Protein 6KPL (pdb70)

Secondary structure (DSSP, 8-state):
--S-SS-----SHHHHHHHHHHHSS--EEEEEEEGGGBTTSSSS--B-GGGS-TT-SEEEEE--S---HHHHHHIIIIIHHHHHHTT-EEEEEEEGGGGS-TTS-SSHHHHHHHHHHHHHHHHTTT-SEEEEEE-S---HHHHHHHHHHHHHHTTTSSTTT-SS-EEEEEESS-TT-HHHHHHGGG-SEEEEE-TT--GGGHHHHHHHHGGGS-GGGEEEEEE---TT-----TTPSSGGGSHHHHHHH---TTS---EEEEE-GGGTTPPTT--S------HHHHHHHHHH--

Radius of gyration: 18.44 Å; Cα contacts (8 Å, |Δi|>4): 575; chains: 1; bounding box: 50×46×48 Å

Sequence (294 aa):
SVCPSDNTHATGAALQKILDYKKGDHQIMAGYFRSWRDTASGTGNKVSMLDLPDCLDIAFVFPEGDETASFWTTLKDTYVPALHGRGIKVV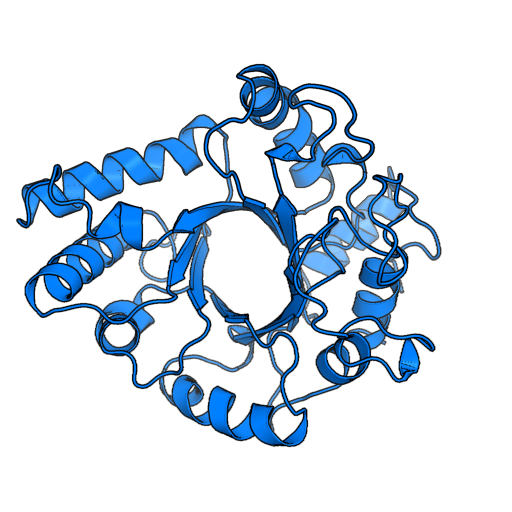RSVGIAQLINTAWDNTPAGWQGLADALMKTVDDYGLDGLDIDVEQSLNANQLKQATGVFNALAKKLGPKSGTGKLLIFDTNMDGTQQPLWRNVYPTISYVLIQSYGRSISGLQTTYNSFKSYISSKQYLIGFSFYEENGTNWGDTTTPMTSSRAWQYAKWQPSGATKGGIFSYAIDRDGVAIGDNTLKTTDFTWTRQLIGAMNP

Nearest PDB structures (foldseek):
  6kpl-assembly1_A  TM=1.003E+00  e=1.068E-64  Cordyceps militaris CM01
  6kpo-assembly1_A  TM=1.002E+00  e=2.381E-61  Cordyceps militaris CM01
  7puk-assembly2_C  TM=9.116E-01  e=2.129E-22  Enterococcus faecalis
  3bzg-assembly1_A  TM=4.950E-01  e=1.368E-02  Thermus thermophilus
  3c0l-assembly1_A  TM=4.230E-01  e=7.162E-03  Thermus thermophilus

InterPro domains:
  IPR001223 Glycoside hydrolase family 18, catalytic domain [PS51910] (48-315)
  IPR001579 Glycosyl hydrolase family 18, active site [PS01095] (148-156)
  IPR017853 Glycoside hydrolase superfamily [SSF51445] (46-290)
  IPR057016 Endo-beta-N-acetylglucosaminidase EndoS/F2-like, TIM-barrel domain [PF23916] (52-283)

Solvent-accessible surface area: 12213 Å² total; per-residue (Å²): 140,56,33,32,117,78,30,70,68,19,124,45,83,59,31,80,122,2,43,72,39,28,156,37,151,38,19,18,1,0,0,4,0,3,0,43,55,0,66,21,5,45,136,57,20,103,6,17,0,66,50,0,0,1,2,0,14,5,1,0,0,39,25,120,64,138,21,58,83,58,0,49,77,33,0,94,94,60,6,8,73,31,0,74,40,26,31,1,82,0,0,38,3,10,31,1,59,93,0,16,57,127,88,86,95,47,57,98,84,8,50,59,23,7,2,77,35,11,18,120,32,0,86,66,43,40,1,27,0,0,0,0,24,1,90,65,86,32,87,85,96,47,36,102,4,0,22,7,0,0,70,10,0,4,130,119,0,6,81,133,24,78,72,64,68,14,0,0,0,3,0,61,69,53,0,84,12,82,5,0,107,68,0,77,62,1,2,20,47,0,1,0,22,1,35,32,79,69,55,108,33,6,51,103,24,14,65,26,0,97,101,59,27,68,19,117,42,1,0,2,0,1,3,5,20,42,19,121,33,79,105,107,23,1,14,61,120,91,35,87,71,0,50,0,40,72,0,1,104,32,64,2,96,93,38,59,0,3,0,0,0,0,32,0,0,4,3,4,49,12,68,65,48,32,73,81,44,103,105,22,80,0,50,21,2,24,85,0,7,38,7,10,33,151

Foldseek 3Di:
DLFDLFQDDDDDVSLVVLLVVLVDDFQAEEEEAELCQAPQWDDQHAEHLLSDGLNHAEYEHHYPPRTDVSSLVCLQPPNCVSNVSSNHFYEYEDELCLQQPVVFDLDLVSLLVSLVVVVCVCVVRVGQYYEYEYEDADDPSSLSRSLSNLVNNLCPEADNPPNNGFYEYEYQDALVRSSNVSRLVSHQAYEHEQQLHDLVCVLVRCVSCPVSDPQLRYAYEYEAAAQVDDPSQQCDPPRCPGVLNSSLVDAHPPHRHNGYYYYNLLRQPPDHPPNRHDGDRSSSSSVSSVSNGD

Organism: Cordyceps militaris (strain CM01) (NCBI:txid983644)

Structure (mmCIF, N/CA/C/O backbone):
data_6KPL
#
_entry.id   6KPL
#
_cell.length_a   105.513
_cell.length_b   105.513
_cell.length_c   63.432
_cell.angle_alpha   90.000
_cell.angle_beta   90.000
_cell.angle_gamma   120.000
#
_symmetry.space_group_name_H-M   'P 65'
#
loop_
_entity.id
_entity.type
_entity.pdbx_description
1 polymer Chitinase
2 non-polymer 'TRIETHYLENE GLYCOL'
3 non-polymer DI(HYDROXYETHYL)ETHER
4 water water
#
loop_
_atom_site.group_PDB
_atom_site.id
_atom_site.type_symbol
_atom_site.label_atom_id
_atom_site.label_alt_id
_atom_site.label_comp_id
_atom_site.label_asym_id
_atom_site.label_entity_id
_atom_site.label_seq_id
_atom_site.pdbx_PDB_ins_code
_atom_site.Cartn_x
_atom_site.Cartn_y
_atom_site.Cartn_z
_atom_site.occupancy
_atom_site.B_iso_or_equiv
_atom_site.auth_seq_id
_atom_site.auth_comp_id
_atom_site.auth_asym_id
_atom_site.auth_atom_id
_atom_site.pdbx_PDB_model_num
ATOM 1 N N . SER A 1 4 ? 35.844 72.697 9.270 1.00 63.76 22 SER A N 1
ATOM 2 C CA . SER A 1 4 ? 37.138 73.516 9.246 1.00 59.66 22 SER A CA 1
ATOM 3 C C . SER A 1 4 ? 37.092 74.677 10.261 1.00 54.39 22 SER A C 1
ATOM 4 O O . SER A 1 4 ? 38.172 75.096 10.673 1.00 54.00 22 SER A O 1
ATOM 7 N N . VAL A 1 5 ? 35.908 75.189 10.650 1.00 46.60 23 VAL A N 1
ATOM 8 C CA . VAL A 1 5 ? 35.715 76.078 11.850 1.00 41.93 23 VAL A CA 1
ATOM 9 C C . VAL A 1 5 ? 35.983 75.305 13.173 1.00 42.89 23 VAL A C 1
ATOM 10 O O . VAL A 1 5 ? 36.042 75.959 14.253 1.00 35.79 23 VAL A O 1
ATOM 14 N N . CYS A 1 6 ? 36.103 73.968 13.126 1.00 40.79 24 CYS A N 1
ATOM 15 C CA . CYS A 1 6 ? 36.349 73.088 14.301 1.00 40.36 24 CYS A CA 1
ATOM 16 C C . CYS A 1 6 ? 37.822 73.133 14.688 1.00 41.85 24 CYS A C 1
ATOM 17 O O . CYS A 1 6 ? 38.689 73.285 13.820 1.00 41.21 24 CYS A O 1
ATOM 20 N N . PRO A 1 7 ? 38.148 73.018 15.998 1.00 43.84 25 PRO A N 1
ATOM 21 C CA . PRO A 1 7 ? 39.544 73.075 16.446 1.00 42.14 25 PRO A CA 1
ATOM 22 C C . PRO A 1 7 ? 40.370 71.848 16.018 1.00 47.29 25 PRO A C 1
ATOM 23 O O . PRO A 1 7 ? 39.818 70.749 15.897 1.00 43.66 25 PRO A O 1
ATOM 27 N N . SER A 1 8 ? 41.685 72.030 15.818 1.00 41.02 26 SER A N 1
ATOM 28 C CA . SER A 1 8 ? 42.652 70.933 15.522 1.00 41.13 26 SER A CA 1
ATOM 29 C C . SER A 1 8 ? 43.045 70.201 16.823 1.00 35.30 26 SER A C 1
ATOM 30 O O . SER A 1 8 ? 43.662 69.121 16.767 1.00 37.94 26 SER A O 1
ATOM 33 N N . ASP A 1 9 ? 42.732 70.796 17.973 1.00 35.38 27 ASP A N 1
ATOM 34 C CA . ASP A 1 9 ? 42.912 70.185 19.318 1.00 38.53 27 ASP A CA 1
ATOM 35 C C . ASP A 1 9 ? 41.542 70.216 20.006 1.00 32.66 27 ASP A C 1
ATOM 36 O O . ASP A 1 9 ? 40.547 70.503 19.303 1.00 37.31 27 ASP A O 1
ATOM 41 N N . ASN A 1 10 ? 41.464 69.947 21.307 1.00 31.96 28 ASN A N 1
ATOM 42 C CA . ASN A 1 10 ? 40.162 69.891 22.033 1.00 31.87 28 ASN A CA 1
ATOM 43 C C . ASN A 1 10 ? 39.850 71.231 22.714 1.00 32.97 28 ASN A C 1
ATOM 44 O O . ASN A 1 10 ? 39.252 71.223 23.824 1.00 33.43 28 ASN A O 1
ATOM 49 N N . THR A 1 11 ? 40.190 72.364 22.081 1.00 35.16 29 THR A N 1
ATOM 50 C CA . THR A 1 11 ? 39.816 73.705 22.613 1.00 35.64 29 THR A CA 1
ATOM 51 C C . THR A 1 11 ? 38.303 73.810 22.743 1.00 36.48 29 THR A C 1
ATOM 52 O O . THR A 1 11 ? 37.612 73.376 21.808 1.00 40.03 29 THR A O 1
ATOM 56 N N . HIS A 1 12 ? 37.832 74.428 23.817 1.00 35.20 30 HIS A N 1
ATOM 57 C CA . HIS A 1 12 ? 36.431 74.876 23.998 1.00 34.85 30 HIS A CA 1
ATOM 58 C C . HIS A 1 12 ? 36.345 76.369 23.673 1.00 37.24 30 HIS A C 1
ATOM 59 O O . HIS A 1 12 ? 36.787 77.198 24.504 1.00 36.58 30 HIS A O 1
ATOM 66 N N . ALA A 1 13 ? 35.822 76.697 22.490 1.00 34.83 31 ALA A N 1
ATOM 67 C CA . ALA A 1 13 ? 35.845 78.065 21.905 1.00 37.45 31 ALA A CA 1
ATOM 68 C C . ALA A 1 13 ? 34.949 78.989 22.741 1.00 41.85 31 ALA A C 1
ATOM 69 O O . ALA A 1 13 ? 34.131 78.440 23.549 1.00 35.49 31 ALA A O 1
ATOM 71 N N . THR A 1 14 ? 35.089 80.319 22.623 1.00 43.72 32 THR A N 1
ATOM 72 C CA . THR A 1 14 ? 34.348 81.245 23.537 1.00 46.01 32 THR A CA 1
ATOM 73 C C . THR A 1 14 ? 33.606 82.391 22.846 1.00 50.02 32 THR A C 1
ATOM 74 O O . THR A 1 14 ? 32.626 82.883 23.459 1.00 60.77 32 THR A O 1
ATOM 78 N N . GLY A 1 15 ? 34.008 82.858 21.678 1.00 47.72 33 GLY A N 1
ATOM 79 C CA . GLY A 1 15 ? 33.433 84.152 21.261 1.00 46.38 33 GLY A CA 1
ATOM 80 C C . GLY A 1 15 ? 32.837 84.063 19.891 1.00 44.58 33 GLY A C 1
ATOM 81 O O . GLY A 1 15 ? 31.891 83.300 19.712 1.00 44.51 33 GLY A O 1
ATOM 82 N N . ALA A 1 16 ? 33.402 84.812 18.952 1.00 41.83 34 ALA A N 1
ATOM 83 C CA . ALA A 1 16 ? 33.152 84.658 17.501 1.00 44.38 34 ALA A CA 1
ATOM 84 C C . ALA A 1 16 ? 33.549 83.241 17.071 1.00 39.61 34 ALA A C 1
ATOM 85 O O . ALA A 1 16 ? 32.960 82.749 16.090 1.00 43.41 34 ALA A O 1
ATOM 87 N N . ALA A 1 17 ? 34.562 82.636 17.704 1.00 37.65 35 ALA A N 1
ATOM 88 C CA . ALA A 1 17 ? 35.058 81.300 17.304 1.00 38.97 35 ALA A CA 1
ATOM 89 C C . ALA A 1 17 ? 33.970 80.284 17.668 1.00 38.23 35 ALA A C 1
ATOM 90 O O . ALA A 1 17 ? 33.744 79.348 16.878 1.00 38.12 35 ALA A O 1
ATOM 92 N N . LEU A 1 18 ? 33.312 80.489 18.806 1.00 39.09 36 LEU A N 1
ATOM 93 C CA . LEU A 1 18 ? 32.196 79.611 19.241 1.00 40.36 36 LEU A CA 1
ATOM 94 C C . LEU A 1 18 ? 31.029 79.813 18.274 1.00 42.47 36 LEU A C 1
ATOM 95 O O . LEU A 1 18 ? 30.452 78.822 17.808 1.00 38.05 36 LEU A O 1
ATOM 100 N N . GLN A 1 19 ? 30.703 81.065 17.946 1.00 42.33 37 GLN A N 1
ATOM 101 C CA . GLN A 1 19 ? 29.572 81.384 17.042 1.00 39.72 37 GLN A CA 1
ATOM 102 C C . GLN A 1 19 ? 29.756 80.658 15.710 1.00 38.61 37 GLN A C 1
ATOM 103 O O . GLN A 1 19 ? 28.745 80.199 15.166 1.00 40.37 37 GLN A O 1
ATOM 109 N N . LYS A 1 20 ? 30.981 80.554 15.189 1.00 35.19 38 LYS A N 1
ATOM 110 C CA . LYS A 1 20 ? 31.220 79.876 13.893 1.00 38.81 38 LYS A CA 1
ATOM 111 C C . LYS A 1 20 ? 30.834 78.398 14.046 1.00 38.13 38 LYS A C 1
ATOM 112 O O . LYS A 1 20 ? 30.329 77.803 13.065 1.00 40.69 38 LYS A O 1
ATOM 118 N N . ILE A 1 21 ? 31.119 77.819 15.209 1.00 38.44 39 ILE A N 1
ATOM 119 C CA . ILE A 1 21 ? 30.813 76.382 15.467 1.00 40.55 39 ILE A CA 1
ATOM 120 C C . ILE A 1 21 ? 29.28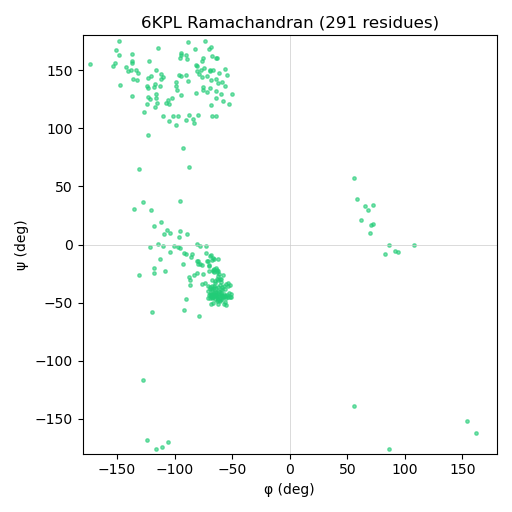7 76.238 15.581 1.00 34.38 39 ILE A C 1
ATOM 121 O O . ILE A 1 21 ? 28.744 75.328 14.913 1.00 37.26 39 ILE A O 1
ATOM 126 N N . LEU A 1 22 ? 28.615 77.118 16.327 1.00 35.24 40 LEU A N 1
ATOM 127 C CA . LEU A 1 22 ? 27.132 77.098 16.480 1.00 40.54 40 LEU A CA 1
ATOM 128 C C . LEU A 1 22 ? 26.478 77.250 15.104 1.00 44.53 40 LEU A C 1
ATOM 129 O O . LEU A 1 22 ? 25.489 76.557 14.858 1.00 39.15 40 LEU A O 1
ATOM 134 N N . ASP A 1 23 ? 27.033 78.096 14.229 1.00 42.76 41 ASP A N 1
ATOM 135 C CA . ASP A 1 23 ? 26.503 78.303 12.857 1.00 46.79 41 ASP A CA 1
ATOM 136 C C . ASP A 1 23 ? 26.735 77.029 12.039 1.00 43.03 41 ASP A C 1
ATOM 137 O O . ASP A 1 23 ? 25.801 76.627 11.319 1.00 37.85 41 ASP A O 1
ATOM 142 N N . TYR A 1 24 ? 27.931 76.431 12.128 1.00 39.69 42 TYR A N 1
ATOM 143 C CA . TYR A 1 24 ? 28.301 75.176 11.419 1.00 39.84 42 TYR A CA 1
ATOM 144 C C . TYR A 1 24 ? 27.215 74.135 11.712 1.00 39.75 42 TYR A C 1
ATOM 145 O O . TYR A 1 24 ? 26.778 73.418 10.795 1.00 41.32 42 TYR A O 1
ATOM 154 N N . LYS A 1 25 ? 26.781 74.070 12.967 1.00 36.27 43 LYS A N 1
ATOM 155 C CA . LYS A 1 25 ? 25.890 72.986 13.415 1.00 37.69 43 LYS A CA 1
ATOM 156 C C . LYS A 1 25 ? 24.478 73.213 12.920 1.00 41.22 43 LYS A C 1
ATOM 157 O O . LYS A 1 25 ? 23.766 72.225 12.843 1.00 38.07 43 LYS A O 1
ATOM 163 N N . LYS A 1 26 ? 24.103 74.460 12.661 1.00 38.40 44 LYS A N 1
ATOM 164 C CA . LYS A 1 26 ? 22.745 74.763 12.144 1.00 43.50 44 LYS A CA 1
ATOM 165 C C . LYS A 1 26 ? 22.735 74.467 10.642 1.00 38.32 44 LYS A C 1
ATOM 166 O O . LYS A 1 26 ? 21.642 74.297 10.093 1.00 39.78 44 LYS A O 1
ATOM 172 N N . GLY A 1 27 ? 23.900 74.357 10.002 1.00 35.96 45 GLY A N 1
ATOM 173 C CA . GLY A 1 27 ? 23.982 74.120 8.548 1.00 37.70 45 GLY A CA 1
ATOM 174 C C . GLY A 1 27 ? 23.976 72.647 8.199 1.00 38.53 45 GLY A C 1
ATOM 175 O O . GLY A 1 27 ? 24.039 71.811 9.133 1.00 38.55 45 GLY A O 1
ATOM 176 N N . ASP A 1 28 ? 23.934 72.329 6.899 1.00 35.33 46 ASP A N 1
ATOM 177 C CA . ASP A 1 28 ? 24.013 70.944 6.382 1.00 34.28 46 ASP A CA 1
ATOM 178 C C . ASP A 1 28 ? 25.393 70.419 6.757 1.00 38.16 46 ASP A C 1
ATOM 179 O O . ASP A 1 28 ? 26.385 71.176 6.608 1.00 34.62 46 ASP A O 1
ATOM 184 N N . HIS A 1 29 ? 25.435 69.220 7.308 1.00 28.89 47 HIS A N 1
ATOM 185 C CA . HIS A 1 29 ? 26.693 68.489 7.602 1.00 25.71 47 HIS A CA 1
ATOM 186 C C . HIS A 1 29 ? 26.300 67.092 8.067 1.00 24.68 47 HIS A C 1
ATOM 187 O O . HIS A 1 29 ? 25.175 66.940 8.527 1.00 23.99 47 HIS A O 1
ATOM 194 N N . GLN A 1 30 ? 27.199 66.139 7.913 1.00 24.75 48 GLN A N 1
ATOM 195 C CA . GLN A 1 30 ? 27.018 64.775 8.471 1.00 24.53 48 GLN A CA 1
ATOM 196 C C . GLN A 1 30 ? 27.277 64.888 9.969 1.00 23.67 48 GLN A C 1
ATOM 197 O O . GLN A 1 30 ? 28.251 65.528 10.379 1.00 24.57 48 GLN A O 1
ATOM 203 N N . ILE A 1 31 ? 26.424 64.315 10.799 1.00 20.63 49 ILE A N 1
ATOM 204 C CA . ILE A 1 31 ? 26.540 64.521 12.251 1.00 21.46 49 ILE A CA 1
ATOM 205 C C . ILE A 1 31 ? 27.334 63.405 12.939 1.00 18.51 49 ILE A C 1
ATOM 206 O O . ILE A 1 31 ? 27.506 62.317 12.396 1.00 16.90 49 ILE A O 1
ATOM 211 N N . MET A 1 32 ? 27.802 63.739 14.113 1.00 18.61 50 MET A N 1
ATOM 212 C CA . MET A 1 32 ? 28.579 62.810 14.989 1.00 20.25 50 MET A CA 1
ATOM 213 C C . MET A 1 32 ? 27.841 62.745 16.311 1.00 16.86 50 MET A C 1
ATOM 214 O O . MET A 1 32 ? 27.504 63.796 16.937 1.00 18.19 50 MET A O 1
ATOM 219 N N . ALA A 1 33 ? 27.546 61.532 16.741 1.00 19.18 51 ALA A N 1
ATOM 220 C CA . ALA A 1 33 ? 26.918 61.308 18.048 1.00 17.12 51 ALA A CA 1
ATOM 221 C C . ALA A 1 33 ? 27.825 60.383 18.863 1.00 16.42 51 ALA A C 1
ATOM 222 O O . ALA A 1 33 ? 28.652 59.669 18.246 1.00 16.22 51 ALA A O 1
ATOM 224 N N . GLY A 1 34 ? 27.679 60.423 20.188 1.00 18.18 52 GLY A N 1
ATOM 225 C CA . GLY A 1 34 ? 28.477 59.544 21.064 1.00 17.38 52 GLY A CA 1
ATOM 226 C C . GLY A 1 34 ? 27.737 59.143 22.305 1.00 17.50 52 GLY A C 1
ATOM 227 O O . GLY A 1 34 ? 27.133 59.990 22.919 1.00 17.24 52 GLY A O 1
ATOM 228 N N . TYR A 1 35 ? 27.837 57.866 22.675 1.00 16.21 53 TYR A N 1
ATOM 229 C CA . TYR A 1 35 ? 27.317 57.302 23.922 1.00 16.00 53 TYR A CA 1
ATOM 230 C C . TYR A 1 35 ? 28.377 57.464 25.016 1.00 17.01 53 TYR A C 1
ATOM 231 O O . TYR A 1 35 ? 29.434 56.795 24.940 1.00 18.41 53 TYR A O 1
ATOM 240 N N . PHE A 1 36 ? 28.077 58.306 25.973 1.00 16.38 54 PHE A N 1
ATOM 241 C CA . PHE A 1 36 ? 28.923 58.589 27.148 1.00 18.16 54 PHE A CA 1
ATOM 242 C C . PHE A 1 36 ? 28.378 57.710 28.276 1.00 18.68 54 PHE A C 1
ATOM 243 O O . PHE A 1 36 ? 27.208 57.929 28.783 1.00 18.60 54 PHE A O 1
ATOM 251 N N . ARG A 1 37 ? 29.164 56.715 28.652 1.00 19.15 55 ARG A N 1
ATOM 252 C CA . ARG A 1 37 ? 28.781 55.769 29.714 1.00 18.02 55 ARG A CA 1
ATOM 253 C C . ARG A 1 37 ? 28.744 56.497 31.064 1.00 16.33 55 ARG A C 1
ATOM 254 O O . ARG A 1 37 ? 29.793 56.976 31.500 1.00 17.85 55 ARG A O 1
ATOM 262 N N . SER A 1 38 ? 27.579 56.701 31.659 1.00 17.49 56 SER A N 1
ATOM 263 C CA . SER A 1 38 ? 27.391 57.620 32.811 1.00 18.61 56 SER A CA 1
ATOM 264 C C . SER A 1 38 ? 28.272 57.180 34.006 1.00 19.19 56 SER A C 1
ATOM 265 O O . SER A 1 38 ? 28.763 58.048 34.736 1.00 18.09 56 SER A O 1
ATOM 268 N N . TRP A 1 39 ? 28.387 55.885 34.200 1.00 17.75 57 TRP A N 1
ATOM 269 C CA . TRP A 1 39 ? 29.169 55.267 35.329 1.00 18.86 57 TRP A CA 1
ATOM 270 C C . TRP A 1 39 ? 30.658 55.506 35.150 1.00 21.19 57 TRP A C 1
ATOM 271 O O . TRP A 1 39 ? 31.389 55.277 36.137 1.00 20.12 57 TRP A O 1
ATOM 282 N N . ARG A 1 40 ? 31.077 56.028 33.995 1.00 20.18 58 ARG A N 1
ATOM 283 C CA . ARG A 1 40 ? 32.481 56.426 33.728 1.00 21.66 58 ARG A CA 1
ATOM 284 C C . ARG A 1 40 ? 32.726 57.910 33.860 1.00 21.17 58 ARG A C 1
ATOM 285 O O . ARG A 1 40 ? 33.868 58.330 33.661 1.00 20.21 58 ARG A O 1
ATOM 293 N N . ASP A 1 41 ? 31.716 58.700 34.167 1.00 20.60 59 ASP A N 1
ATOM 294 C CA . ASP A 1 41 ? 31.861 60.156 34.322 1.00 20.52 59 ASP A CA 1
ATOM 295 C C . ASP A 1 41 ? 32.518 60.445 35.678 1.00 20.29 59 ASP A C 1
ATOM 296 O O . ASP A 1 41 ? 32.217 59.738 36.647 1.00 20.79 59 ASP A O 1
ATOM 301 N N . THR A 1 42 ? 33.359 61.458 35.725 1.00 22.49 60 THR A N 1
ATOM 302 C CA . THR A 1 42 ? 34.081 61.807 36.985 1.00 26.79 60 THR A CA 1
ATOM 303 C C . THR A 1 42 ? 33.112 62.246 38.063 1.00 28.60 60 THR A C 1
ATOM 304 O O . THR A 1 42 ? 33.490 62.194 39.272 1.00 27.53 60 THR A O 1
ATOM 308 N N . ALA A 1 43 ? 31.900 62.655 37.705 1.00 25.44 61 ALA A N 1
ATOM 309 C CA . ALA A 1 43 ? 30.868 62.995 38.691 1.00 23.94 61 ALA A CA 1
ATOM 310 C C . ALA A 1 43 ? 30.174 61.747 39.232 1.00 26.46 61 ALA A C 1
ATOM 311 O O . ALA A 1 43 ? 29.293 61.908 40.099 1.00 28.96 61 ALA A O 1
ATOM 313 N N . SER A 1 44 ? 30.533 60.543 38.808 1.00 24.70 62 SER A N 1
ATOM 314 C CA . SER A 1 44 ? 29.921 59.296 39.319 1.00 25.45 62 SER A CA 1
ATOM 315 C C . SER A 1 44 ? 31.002 58.480 40.038 1.00 25.75 62 SER A C 1
ATOM 316 O O . SER A 1 44 ? 32.115 58.299 39.483 1.00 24.96 62 SER A O 1
ATOM 319 N N . GLY A 1 45 ? 30.702 58.061 41.262 1.00 26.34 63 GLY A N 1
ATOM 320 C CA . GLY A 1 45 ? 31.563 57.132 42.021 1.00 30.17 63 GLY A CA 1
ATOM 321 C C . GLY A 1 45 ? 32.987 57.643 42.177 1.00 29.49 63 GLY A C 1
ATOM 322 O O . GLY A 1 45 ? 33.168 58.839 42.351 1.00 32.85 63 GLY A O 1
ATOM 323 N N . THR A 1 46 ? 33.982 56.762 42.040 1.00 30.70 64 THR A N 1
ATOM 324 C CA . THR A 1 46 ? 35.415 57.107 42.167 1.00 31.78 64 THR A CA 1
ATOM 325 C C . THR A 1 46 ? 36.221 56.416 41.071 1.00 28.05 64 THR A C 1
ATOM 326 O O . THR A 1 46 ? 35.771 55.362 40.607 1.00 31.17 64 THR A O 1
ATOM 330 N N . GLY A 1 47 ? 37.393 56.981 40.748 1.00 26.63 65 GLY A N 1
ATOM 331 C CA . GLY A 1 47 ? 38.398 56.366 39.866 1.00 29.69 65 GLY A CA 1
ATOM 332 C C . GLY A 1 47 ? 38.232 56.750 38.399 1.00 27.44 65 GLY A C 1
ATOM 333 O O . GLY A 1 47 ? 39.064 56.349 37.580 1.00 26.00 65 GLY A O 1
ATOM 334 N N . ASN A 1 48 ? 37.168 57.471 38.052 1.00 27.22 66 ASN A N 1
ATOM 335 C CA . ASN A 1 48 ? 36.918 57.858 36.628 1.00 25.44 66 ASN A CA 1
ATOM 336 C C . ASN A 1 48 ? 37.829 59.006 36.194 1.00 24.93 66 ASN A C 1
ATOM 337 O O . ASN A 1 48 ? 38.332 59.793 37.065 1.00 27.04 66 ASN A O 1
ATOM 342 N N . LYS A 1 49 ? 38.068 59.171 34.892 1.00 22.24 67 LYS A N 1
ATOM 343 C CA . LYS A 1 49 ? 39.037 60.165 34.378 1.00 25.95 67 LYS A CA 1
ATOM 344 C C . LYS A 1 49 ? 38.362 61.223 33.495 1.00 26.31 67 LYS A C 1
ATOM 345 O O . LYS A 1 49 ? 38.968 62.302 33.327 1.00 28.32 67 LYS A O 1
ATOM 351 N N . VAL A 1 50 ? 37.207 60.912 32.874 1.00 23.43 68 VAL A N 1
ATOM 352 C CA . VAL A 1 50 ? 36.591 61.761 31.805 1.00 22.44 68 VAL A CA 1
ATOM 353 C C . VAL A 1 50 ? 35.302 62.369 32.335 1.00 20.73 68 VAL A C 1
ATOM 354 O O . VAL A 1 50 ? 34.526 61.696 32.977 1.00 19.64 68 VAL A O 1
ATOM 358 N N . SER A 1 51 ? 35.050 63.611 31.958 1.00 22.67 69 SER A N 1
ATOM 359 C CA . SER A 1 51 ? 33.811 64.313 32.331 1.00 24.56 69 SER A CA 1
ATOM 360 C C . SER A 1 51 ? 33.054 64.612 31.047 1.00 21.15 69 SER A C 1
ATOM 361 O O . SER A 1 51 ? 33.697 64.822 30.003 1.00 21.06 69 SER A O 1
ATOM 364 N N . MET A 1 52 ? 31.733 64.657 31.118 1.00 22.74 70 MET A N 1
ATOM 365 C CA . MET A 1 52 ? 30.982 65.058 29.914 1.00 21.92 70 MET A CA 1
ATOM 366 C C . MET A 1 52 ? 31.379 66.499 29.570 1.00 23.42 70 MET A C 1
ATOM 367 O O . MET A 1 52 ? 31.207 66.881 28.445 1.00 23.64 70 MET A O 1
ATOM 372 N N . LEU A 1 53 ? 31.883 67.274 30.531 1.00 25.22 71 LEU A N 1
ATOM 373 C CA . LEU A 1 53 ? 32.326 68.670 30.257 1.00 28.39 71 LEU A CA 1
ATOM 374 C C . LEU A 1 53 ? 33.492 68.693 29.270 1.00 25.85 71 LEU A C 1
ATOM 375 O O . LEU A 1 53 ? 33.699 69.744 28.654 1.00 30.59 71 LEU A O 1
ATOM 380 N N . ASP A 1 54 ? 34.247 67.598 29.123 1.00 24.72 72 ASP A N 1
ATOM 381 C CA . ASP A 1 54 ? 35.425 67.487 28.225 1.00 26.80 72 ASP A CA 1
ATOM 382 C C . ASP A 1 54 ? 34.957 67.332 26.775 1.00 24.09 72 ASP A C 1
ATOM 383 O O . ASP A 1 54 ? 35.785 67.477 25.895 1.00 25.08 72 ASP A O 1
ATOM 388 N N . LEU A 1 55 ? 33.681 66.950 26.509 1.00 23.40 73 LEU A N 1
ATOM 389 C CA . LEU A 1 55 ? 33.258 66.558 25.141 1.00 22.72 73 LEU A CA 1
ATOM 390 C C . LEU A 1 55 ? 33.588 67.666 24.147 1.00 24.16 73 LEU A C 1
ATOM 391 O O . LEU A 1 55 ? 33.503 68.871 24.464 1.00 24.48 73 LEU A O 1
ATOM 396 N N . PRO A 1 56 ? 33.946 67.293 22.911 1.00 23.27 74 PRO A N 1
ATOM 397 C CA . PRO A 1 56 ? 34.390 68.278 21.931 1.00 24.99 74 PRO A CA 1
ATOM 398 C C . PRO A 1 56 ? 33.299 69.194 21.375 1.00 29.99 74 PRO A C 1
ATOM 399 O O . PRO A 1 56 ? 32.154 68.772 21.181 1.00 25.60 74 PRO A O 1
ATOM 403 N N . ASP A 1 57 ? 33.690 70.451 21.115 1.00 27.50 75 ASP A N 1
ATOM 404 C CA . ASP A 1 57 ? 32.722 71.489 20.699 1.00 30.29 75 ASP A CA 1
ATOM 405 C C . ASP A 1 57 ? 31.960 70.992 19.465 1.00 23.66 75 ASP A C 1
ATOM 406 O O . ASP A 1 57 ? 30.789 71.361 19.338 1.00 29.00 75 ASP A O 1
ATOM 411 N N . CYS A 1 58 ? 32.588 70.226 18.567 1.00 23.90 76 CYS A N 1
ATOM 412 C CA . CYS A 1 58 ? 31.966 69.931 17.266 1.00 26.36 76 CYS A CA 1
ATOM 413 C C . CYS A 1 58 ? 31.102 68.662 17.341 1.00 25.87 76 CYS A C 1
ATOM 414 O O . CYS A 1 58 ? 30.568 68.257 16.266 1.00 26.14 76 CYS A O 1
ATOM 417 N N . LEU A 1 59 ? 30.882 68.124 18.553 1.00 24.38 77 LEU A N 1
ATOM 418 C CA . LEU A 1 59 ? 29.940 66.967 18.704 1.00 24.69 77 LEU A CA 1
ATOM 419 C C . LEU A 1 59 ? 28.507 67.470 18.419 1.00 22.12 77 LEU A C 1
ATOM 420 O O . LEU A 1 59 ? 28.200 68.579 18.821 1.00 23.71 77 LEU A O 1
ATOM 425 N N . ASP A 1 60 ? 27.662 66.690 17.756 1.00 20.85 78 ASP A N 1
ATOM 426 C CA . ASP A 1 60 ? 26.220 67.057 17.553 1.00 19.49 78 ASP A CA 1
ATOM 427 C C . ASP A 1 60 ? 25.330 66.531 18.679 1.00 20.08 78 ASP A C 1
ATOM 428 O O . ASP A 1 60 ? 24.456 67.284 19.169 1.00 19.66 78 ASP A O 1
ATOM 433 N N . ILE A 1 61 ? 25.485 65.262 19.073 1.00 17.80 79 ILE A N 1
ATOM 434 C CA . ILE A 1 61 ? 24.594 64.637 20.094 1.00 18.99 79 ILE A CA 1
ATOM 435 C C . ILE A 1 61 ? 25.442 63.815 21.077 1.00 19.11 79 ILE A C 1
ATOM 436 O O . ILE A 1 61 ? 26.243 62.978 20.619 1.00 18.36 79 ILE A O 1
ATOM 441 N N . ALA A 1 62 ? 25.257 64.074 22.333 1.00 16.72 80 ALA A N 1
ATOM 442 C CA . ALA A 1 62 ? 25.801 63.266 23.446 1.00 18.08 80 ALA A CA 1
ATOM 443 C C . ALA A 1 62 ? 24.661 62.450 24.059 1.00 17.29 80 ALA A C 1
ATOM 444 O O . ALA A 1 62 ? 23.642 63.009 24.432 1.00 16.77 80 ALA A O 1
ATOM 446 N N . PHE A 1 63 ? 24.799 61.147 24.123 1.00 15.42 81 PHE A N 1
ATOM 447 C CA . PHE A 1 63 ? 23.827 60.257 24.788 1.00 16.04 81 PHE A CA 1
ATOM 448 C C . PHE A 1 63 ? 24.305 60.010 26.213 1.00 18.17 81 PHE A C 1
ATOM 449 O O . PHE A 1 63 ? 25.497 59.625 26.420 1.00 17.73 81 PHE A O 1
ATOM 457 N N . VAL A 1 64 ? 23.397 60.232 27.128 1.00 17.58 82 VAL A N 1
ATOM 458 C CA . VAL A 1 64 ? 23.505 59.848 28.563 1.00 17.52 82 VAL A CA 1
ATOM 459 C C . VAL A 1 64 ? 23.062 58.400 28.656 1.00 18.21 82 VAL A C 1
ATOM 460 O O . VAL A 1 64 ? 21.873 58.078 28.476 1.00 16.98 82 VAL A O 1
ATOM 464 N N . PHE A 1 65 ? 24.017 57.515 28.880 1.00 18.01 83 PHE A N 1
ATOM 465 C CA . PHE A 1 65 ? 23.780 56.068 28.856 1.00 19.28 83 PHE A CA 1
ATOM 466 C C . PHE A 1 65 ? 24.200 55.486 30.201 1.00 18.63 83 PHE A C 1
ATOM 467 O O . PHE A 1 65 ? 25.391 55.224 30.426 1.00 19.06 83 PHE A O 1
ATOM 475 N N . PRO A 1 66 ? 23.238 55.351 31.129 1.00 18.46 84 PRO A N 1
ATOM 476 C CA . PRO A 1 66 ? 23.493 54.786 32.440 1.00 19.37 84 PRO A CA 1
ATOM 477 C C . PRO A 1 66 ? 23.201 53.281 32.525 1.00 21.12 84 PRO A C 1
ATOM 478 O O . PRO A 1 66 ? 22.497 52.697 31.701 1.00 21.93 84 PRO A O 1
ATOM 482 N N . GLU A 1 67 ? 23.745 52.667 33.563 1.00 18.33 85 GLU A N 1
ATOM 483 C CA . GLU A 1 67 ? 23.524 51.237 33.852 1.00 21.25 85 GLU A CA 1
ATOM 484 C C . GLU A 1 67 ? 22.718 51.062 35.140 1.00 20.30 85 GLU A C 1
ATOM 485 O O . GLU A 1 67 ? 22.265 49.937 35.367 1.00 21.91 85 GLU A O 1
ATOM 491 N N . GLY A 1 68 ? 22.555 52.113 35.932 1.00 20.00 86 GLY A N 1
ATOM 492 C CA . GLY A 1 68 ? 21.605 52.124 37.065 1.00 22.16 86 GLY A CA 1
ATOM 493 C C . GLY A 1 68 ? 22.269 52.079 38.432 1.00 24.02 86 GLY A C 1
ATOM 494 O O . GLY A 1 68 ? 21.532 52.259 39.418 1.00 23.25 86 GLY A O 1
ATOM 495 N N . ASP A 1 69 ? 23.604 52.032 38.495 1.00 22.47 87 ASP A N 1
ATOM 496 C CA . ASP A 1 69 ? 24.391 52.083 39.772 1.00 24.47 87 ASP A CA 1
ATOM 497 C C . ASP A 1 69 ? 25.178 53.400 39.839 1.00 27.95 87 ASP A C 1
ATOM 498 O O . ASP A 1 69 ? 26.056 53.515 40.700 1.00 28.26 87 ASP A O 1
ATOM 503 N N . GLU A 1 70 ? 24.813 54.433 39.074 1.00 22.85 88 GLU A N 1
ATOM 504 C CA . GLU A 1 70 ? 25.509 55.741 39.140 1.00 21.43 88 GLU A CA 1
ATOM 505 C C . GLU A 1 70 ? 25.179 56.383 40.487 1.00 24.10 88 GLU A C 1
ATOM 506 O O . GLU A 1 70 ? 24.078 56.141 40.998 1.00 23.56 88 GLU A O 1
ATOM 512 N N . THR A 1 71 ? 26.099 57.171 41.030 1.00 27.86 89 THR A N 1
ATOM 513 C CA . THR A 1 71 ? 25.835 57.912 42.297 1.00 28.25 89 THR A CA 1
ATOM 514 C C . THR A 1 71 ? 24.903 59.079 41.979 1.00 29.57 89 THR A C 1
ATOM 515 O O . THR A 1 71 ? 24.905 59.568 40.822 1.00 27.68 89 THR A O 1
ATOM 519 N N . ALA A 1 72 ? 24.105 59.495 42.949 1.00 27.59 90 ALA A N 1
ATOM 520 C CA . ALA A 1 72 ? 23.177 60.636 42.816 1.00 29.68 90 ALA A CA 1
ATOM 521 C C . ALA A 1 72 ? 23.919 61.878 42.339 1.00 28.06 90 ALA A C 1
ATOM 522 O O . ALA A 1 72 ? 23.288 62.682 41.640 1.00 25.76 90 ALA A O 1
ATOM 524 N N . SER A 1 73 ? 25.187 62.063 42.719 1.00 28.77 91 SER A N 1
ATOM 525 C CA . SER A 1 73 ? 26.050 63.200 42.311 1.00 28.18 91 SER A CA 1
ATOM 526 C C . SER A 1 73 ? 26.092 63.348 40.775 1.00 25.80 91 SER A C 1
ATOM 527 O O . SER A 1 73 ? 26.120 64.475 40.270 1.00 25.33 91 SER A O 1
ATOM 530 N N . PHE A 1 74 ? 26.061 62.252 40.036 1.00 22.30 92 PHE A N 1
ATOM 531 C CA . PHE A 1 74 ? 26.111 62.332 38.556 1.00 22.95 92 PHE A CA 1
ATOM 532 C C . PHE A 1 74 ? 24.867 63.084 38.054 1.00 20.53 92 PHE A C 1
ATOM 533 O O . PHE A 1 74 ? 25.010 63.907 37.199 1.00 22.70 92 PHE A O 1
ATOM 541 N N . TRP A 1 75 ? 23.704 62.709 38.538 1.00 21.10 93 TRP A N 1
ATOM 542 C CA . TRP A 1 75 ? 22.407 63.242 38.051 1.00 21.82 93 TRP A CA 1
ATOM 543 C C . TRP A 1 75 ? 22.276 64.724 38.425 1.00 24.26 93 TRP A C 1
ATOM 544 O O . TRP A 1 75 ? 21.839 65.564 37.569 1.00 20.97 93 TRP A O 1
ATOM 555 N N . THR A 1 76 ? 22.744 65.095 39.625 1.00 24.24 94 THR A N 1
ATOM 556 C CA . THR A 1 76 ? 22.792 66.531 40.032 1.00 25.82 94 THR A CA 1
ATOM 557 C C . THR A 1 76 ? 23.677 67.302 39.068 1.00 23.63 94 THR A C 1
ATOM 558 O O . THR A 1 76 ? 23.332 68.406 38.591 1.00 25.50 94 THR A O 1
ATOM 562 N N . THR A 1 77 ? 24.860 66.773 38.815 1.00 22.09 95 THR A N 1
ATOM 563 C CA . THR A 1 77 ? 25.837 67.428 37.945 1.00 22.73 95 THR A CA 1
ATOM 564 C C . THR A 1 77 ? 25.288 67.523 36.526 1.00 21.79 95 THR A C 1
ATOM 565 O O . THR A 1 77 ? 25.491 68.557 35.874 1.00 22.02 95 THR A O 1
ATOM 569 N N . LEU A 1 78 ? 24.677 66.454 36.034 1.00 21.78 96 LEU A N 1
ATOM 570 C CA . LEU A 1 78 ? 24.119 66.490 34.664 1.00 20.25 96 LEU A CA 1
ATOM 571 C C . LEU A 1 78 ? 23.124 67.655 34.565 1.00 21.08 96 LEU A C 1
ATOM 572 O O . LEU A 1 78 ? 23.221 68.465 33.626 1.00 20.56 96 LEU A O 1
ATOM 577 N N . LYS A 1 79 ? 22.188 67.724 35.480 1.00 22.26 97 LYS A N 1
ATOM 578 C CA . LYS A 1 79 ? 21.105 68.743 35.442 1.00 27.54 97 LYS A CA 1
ATOM 579 C C . LYS A 1 79 ? 21.681 70.152 35.617 1.00 28.07 97 LYS A C 1
ATOM 580 O O . LYS A 1 79 ? 21.301 71.085 34.837 1.00 23.73 97 LYS A O 1
ATOM 586 N N . ASP A 1 80 ? 22.561 70.350 36.598 1.00 28.83 98 ASP A N 1
ATOM 587 C CA . ASP A 1 80 ? 22.970 71.733 37.007 1.00 28.84 98 ASP A CA 1
ATOM 588 C C . ASP A 1 80 ? 24.131 72.267 36.183 1.00 28.52 98 ASP A C 1
ATOM 589 O O . ASP A 1 80 ? 24.225 73.499 36.058 1.00 31.22 98 ASP A O 1
ATOM 594 N N . THR A 1 81 ? 25.031 71.404 35.701 1.00 25.45 99 THR A N 1
ATOM 595 C CA . THR A 1 81 ? 26.314 71.804 35.100 1.00 25.66 99 THR A CA 1
ATOM 596 C C . THR A 1 81 ? 26.424 71.332 33.643 1.00 25.46 99 THR A C 1
ATOM 597 O O . THR A 1 81 ? 26.684 72.171 32.742 1.00 23.79 99 THR A O 1
ATOM 601 N N . TYR A 1 82 ? 26.320 70.016 33.402 1.00 22.48 100 TYR A N 1
ATOM 602 C CA . TYR A 1 82 ? 26.646 69.469 32.079 1.00 21.75 100 TYR A CA 1
ATOM 603 C C . TYR A 1 82 ? 25.665 69.950 31.017 1.00 21.01 100 TYR A C 1
ATOM 604 O O . TYR A 1 82 ? 26.091 70.308 29.942 1.00 22.12 100 TYR A O 1
ATOM 613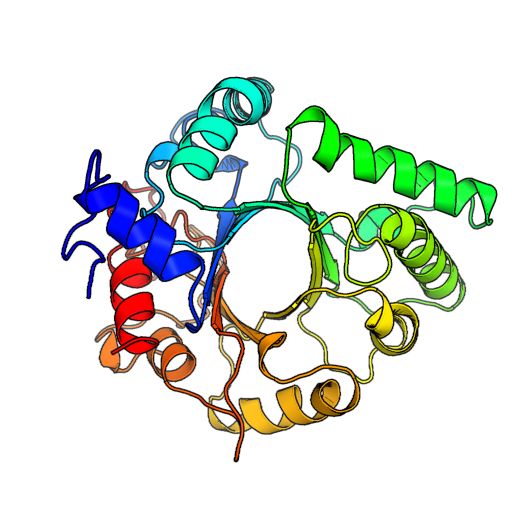 N N . VAL A 1 83 ? 24.364 69.827 31.264 1.00 20.50 101 VAL A N 1
ATOM 614 C CA . VAL A 1 83 ? 23.405 70.122 30.174 1.00 21.03 101 VAL A CA 1
ATOM 615 C C . VAL A 1 83 ? 23.561 71.600 29.766 1.00 21.22 101 VAL A C 1
ATOM 616 O O . VAL A 1 83 ? 23.738 71.876 28.584 1.00 21.71 101 VAL A O 1
ATOM 620 N N . PRO A 1 84 ? 23.602 72.577 30.702 1.00 23.43 102 PRO A N 1
ATOM 621 C CA . PRO A 1 84 ? 23.783 73.978 30.287 1.00 24.62 102 PRO A CA 1
ATOM 622 C C . PRO A 1 84 ? 25.075 74.172 29.474 1.00 24.71 102 PRO A C 1
ATOM 623 O O . PRO A 1 84 ? 25.074 74.894 28.482 1.00 24.64 102 PRO A O 1
ATOM 627 N N . ALA A 1 85 ? 26.174 73.551 29.908 1.00 23.66 103 ALA A N 1
ATOM 628 C CA . ALA A 1 85 ? 27.505 73.724 29.289 1.00 23.13 103 ALA A CA 1
ATOM 629 C C . ALA A 1 85 ? 27.476 73.125 27.892 1.00 23.64 103 ALA A C 1
ATOM 630 O O . ALA A 1 85 ? 27.915 73.768 26.932 1.00 23.20 103 ALA A O 1
ATOM 632 N N . LEU A 1 86 ? 26.899 71.921 27.740 1.00 22.39 104 LEU A N 1
ATOM 633 C CA . LEU A 1 86 ? 26.811 71.276 26.413 1.00 20.04 104 LEU A CA 1
ATOM 634 C C . LEU A 1 86 ? 25.877 72.074 25.492 1.00 18.84 104 LEU A C 1
ATOM 635 O O . LEU A 1 86 ? 26.223 72.228 24.327 1.00 20.14 104 LEU A O 1
ATOM 640 N N . HIS A 1 87 ? 24.734 72.526 25.997 1.00 20.90 105 HIS A N 1
ATOM 641 C CA . HIS A 1 87 ? 23.798 73.385 25.245 1.00 22.24 105 HIS A CA 1
ATOM 642 C C . HIS A 1 87 ? 24.520 74.663 24.770 1.00 23.57 105 HIS A C 1
ATOM 643 O O . HIS A 1 87 ? 24.313 75.033 23.601 1.00 23.30 105 HIS A O 1
ATOM 650 N N . GLY A 1 88 ? 25.439 75.209 25.563 1.00 27.93 106 GLY A N 1
ATOM 651 C CA . GLY A 1 88 ? 26.221 76.414 25.163 1.00 27.77 106 GLY A CA 1
ATOM 652 C C . GLY A 1 88 ? 27.151 76.148 24.002 1.00 29.19 106 GLY A C 1
ATOM 653 O O . GLY A 1 88 ? 27.532 77.086 23.298 1.00 31.07 106 GLY A O 1
ATOM 654 N N . ARG A 1 89 ? 27.518 74.891 23.776 1.00 26.50 107 ARG A N 1
ATOM 655 C CA . ARG A 1 89 ? 28.301 74.440 22.619 1.00 27.68 107 ARG A CA 1
ATOM 656 C C . ARG A 1 89 ? 27.421 73.909 21.494 1.00 24.52 107 ARG A C 1
ATOM 657 O O . ARG A 1 89 ? 27.980 73.476 20.481 1.00 23.63 107 ARG A O 1
ATOM 665 N N . GLY A 1 90 ? 26.097 74.029 21.603 1.00 25.82 108 GLY A N 1
ATOM 666 C CA . GLY A 1 90 ? 25.206 73.517 20.547 1.00 26.33 108 GLY A CA 1
ATOM 667 C C . GLY A 1 90 ? 25.282 72.006 20.448 1.00 24.22 108 GLY A C 1
ATOM 668 O O . GLY A 1 90 ? 25.151 71.448 19.352 1.00 23.40 108 GLY A O 1
ATOM 669 N N . ILE A 1 91 ? 25.495 71.359 21.578 1.00 22.44 109 ILE A N 1
ATOM 670 C CA . ILE A 1 91 ? 25.510 69.865 21.619 1.00 21.60 109 ILE A CA 1
ATOM 671 C C . ILE A 1 91 ? 24.155 69.468 22.212 1.00 21.51 109 ILE A C 1
ATOM 672 O O . ILE A 1 91 ? 23.824 69.947 23.307 1.00 27.64 109 ILE A O 1
ATOM 677 N N . LYS A 1 92 ? 23.402 68.619 21.528 1.00 20.55 110 LYS A N 1
ATOM 678 C CA . LYS A 1 92 ? 22.154 68.088 22.112 1.00 20.00 110 LYS A CA 1
ATOM 679 C C . LYS A 1 92 ? 22.486 66.950 23.057 1.00 20.18 110 LYS A C 1
ATOM 680 O O . LYS A 1 92 ? 23.435 66.217 22.775 1.00 22.59 110 LYS A O 1
ATOM 686 N N . VAL A 1 93 ? 21.665 66.792 24.087 1.00 18.31 111 VAL A N 1
ATOM 687 C CA . VAL A 1 93 ? 21.866 65.764 25.121 1.00 17.72 111 VAL A CA 1
ATOM 688 C C . VAL A 1 93 ? 20.595 64.936 25.164 1.00 16.22 111 VAL A C 1
ATOM 689 O O . VAL A 1 93 ? 19.566 65.505 25.484 1.00 18.50 111 VAL A O 1
ATOM 693 N N . VAL A 1 94 ? 20.759 63.627 24.924 1.00 16.79 112 VAL A N 1
ATOM 694 C CA . VAL A 1 94 ? 19.629 62.687 24.797 1.00 16.63 112 VAL A CA 1
ATOM 695 C C . VAL A 1 94 ? 19.797 61.562 25.832 1.00 17.47 112 VAL A C 1
ATOM 696 O O . VAL A 1 94 ? 20.898 60.982 25.928 1.00 18.23 112 VAL A O 1
ATOM 700 N N . ARG A 1 95 ? 18.717 61.232 26.508 1.00 16.31 113 ARG A N 1
ATOM 701 C CA . ARG A 1 95 ? 18.705 60.091 27.451 1.00 15.13 113 ARG A CA 1
ATOM 702 C C . ARG A 1 95 ? 18.503 58.789 26.668 1.00 16.45 113 ARG A C 1
ATOM 703 O O . ARG A 1 95 ? 17.574 58.713 25.881 1.00 15.29 113 ARG A O 1
ATOM 711 N N . SER A 1 96 ? 19.357 57.789 26.933 1.00 15.66 114 SER A N 1
ATOM 712 C CA . SER A 1 96 ? 19.191 56.439 26.374 1.00 15.69 114 SER A CA 1
ATOM 713 C C . SER A 1 96 ? 18.544 55.537 27.400 1.00 18.57 114 SER A C 1
ATOM 714 O O . SER A 1 96 ? 18.990 55.536 28.576 1.00 18.43 114 SER A O 1
ATOM 717 N N . VAL A 1 97 ? 17.636 54.699 26.925 1.00 17.74 115 VAL A N 1
ATOM 718 C CA . VAL A 1 97 ? 16.958 53.653 27.734 1.00 17.61 115 VAL A CA 1
ATOM 719 C C . VAL A 1 97 ? 16.893 52.375 26.900 1.00 19.86 115 VAL A C 1
ATOM 720 O O . VAL A 1 97 ? 16.831 52.448 25.647 1.00 17.98 115 VAL A O 1
ATOM 724 N N . GLY A 1 98 ? 16.903 51.226 27.574 1.00 18.15 116 GLY A N 1
ATOM 725 C CA . GLY A 1 98 ? 16.760 49.935 26.864 1.00 17.12 116 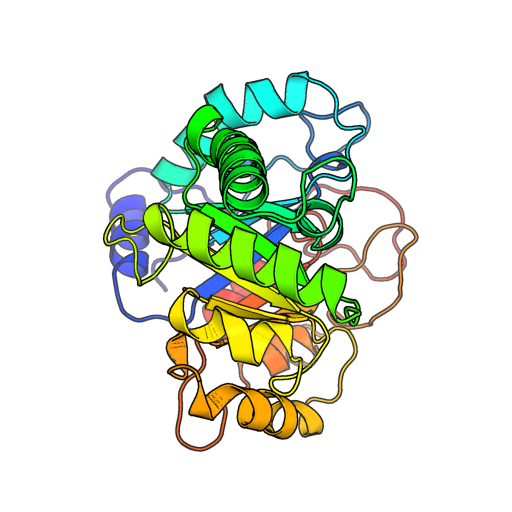GLY A CA 1
ATOM 726 C C . GLY A 1 98 ? 15.325 49.630 26.537 1.00 16.61 116 GLY A C 1
ATOM 727 O O . GLY A 1 98 ? 14.424 50.035 27.320 1.00 18.65 116 GLY A O 1
ATOM 728 N N . ILE A 1 99 ? 15.091 48.851 25.493 1.00 15.68 117 ILE A N 1
ATOM 729 C CA . ILE A 1 99 ? 13.725 48.413 25.131 1.00 15.61 117 ILE A CA 1
ATOM 730 C C . ILE A 1 99 ? 13.129 47.662 26.331 1.00 16.54 117 ILE A C 1
ATOM 731 O O . ILE A 1 99 ? 11.884 47.663 26.444 1.00 16.86 117 ILE A O 1
ATOM 736 N N . ALA A 1 100 ? 13.966 47.062 27.200 1.00 19.08 118 ALA A N 1
ATOM 737 C CA . ALA A 1 100 ? 13.394 46.278 28.343 1.00 18.42 118 ALA A CA 1
ATOM 738 C C . ALA A 1 100 ? 12.527 47.206 29.203 1.00 20.69 118 ALA A C 1
ATOM 739 O O . ALA A 1 100 ? 11.560 46.684 29.840 1.00 19.86 118 ALA A O 1
ATOM 741 N N . GLN A 1 101 ? 12.852 48.504 29.257 1.00 19.81 119 GLN A N 1
ATOM 742 C CA . GLN A 1 101 ? 12.057 49.485 30.040 1.00 22.35 119 GLN A CA 1
ATOM 743 C C . GLN A 1 101 ? 10.653 49.627 29.450 1.00 20.34 119 GLN A C 1
ATOM 744 O O . GLN A 1 101 ? 9.714 49.953 30.236 1.00 20.19 119 GLN A O 1
ATOM 750 N N . LEU A 1 102 ? 10.448 49.472 28.130 1.00 16.55 120 LEU A N 1
ATOM 751 C CA . LEU A 1 102 ? 9.163 49.738 27.501 1.00 17.18 120 LEU A CA 1
ATOM 752 C C . LEU A 1 102 ? 8.295 48.480 27.489 1.00 16.91 120 LEU A C 1
ATOM 753 O O . LEU A 1 102 ? 7.167 48.591 27.066 1.00 21.23 120 LEU A O 1
ATOM 758 N N . ILE A 1 103 ? 8.840 47.327 27.862 1.00 17.99 121 ILE A N 1
ATOM 759 C CA . ILE A 1 103 ? 8.092 46.030 27.823 1.00 19.39 121 ILE A CA 1
ATOM 760 C C . ILE A 1 103 ? 7.980 45.458 29.242 1.00 21.23 121 ILE A C 1
ATOM 761 O O . ILE A 1 103 ? 7.669 44.269 29.406 1.00 23.76 121 ILE A O 1
ATOM 766 N N . ASN A 1 104 ? 8.227 46.305 30.241 1.00 22.71 122 ASN A N 1
ATOM 767 C CA . ASN A 1 104 ? 8.227 45.951 31.682 1.00 23.33 122 ASN A CA 1
ATOM 768 C C . ASN A 1 104 ? 6.781 45.623 32.069 1.00 21.77 122 ASN A C 1
ATOM 769 O O . ASN A 1 104 ? 5.900 46.518 31.965 1.00 21.61 122 ASN A O 1
ATOM 774 N N . THR A 1 105 ? 6.537 44.401 32.547 1.00 23.56 123 THR A N 1
ATOM 775 C CA . THR A 1 105 ? 5.154 43.947 32.848 1.00 23.55 123 THR A CA 1
ATOM 776 C C . THR A 1 105 ? 4.648 44.531 34.173 1.00 25.22 123 THR A C 1
ATOM 777 O O . THR A 1 105 ? 3.472 44.296 34.427 1.00 24.96 123 THR A O 1
ATOM 781 N N . ALA A 1 106 ? 5.427 45.318 34.920 1.00 24.59 124 ALA A N 1
ATOM 782 C CA . ALA A 1 106 ? 4.897 46.104 36.072 1.00 27.64 124 ALA A CA 1
ATOM 783 C C . ALA A 1 106 ? 3.948 47.183 35.559 1.00 25.70 124 ALA A C 1
ATOM 784 O O . ALA A 1 106 ? 3.102 47.663 36.350 1.00 26.71 124 ALA A O 1
ATOM 786 N N . TRP A 1 107 ? 4.089 47.577 34.291 1.00 20.81 125 TRP A N 1
ATOM 787 C CA . TRP A 1 107 ? 3.221 48.595 33.677 1.00 19.53 125 TRP A CA 1
ATOM 788 C C . TRP A 1 107 ? 2.123 47.877 32.887 1.00 20.72 125 TRP A C 1
ATOM 789 O O . TRP A 1 107 ? 2.441 46.973 32.087 1.00 21.61 125 TRP A O 1
ATOM 800 N N . ASP A 1 108 ? 0.877 48.291 33.064 1.00 18.57 126 ASP A N 1
ATOM 801 C CA . ASP A 1 108 ? -0.272 47.692 32.378 1.00 20.09 126 ASP A CA 1
ATOM 802 C C . ASP A 1 108 ? -0.088 47.739 30.861 1.00 17.90 126 ASP A C 1
ATOM 803 O O . ASP A 1 108 ? 0.361 48.780 30.335 1.00 19.94 126 ASP A O 1
ATOM 808 N N . ASN A 1 109 ? -0.415 46.611 30.208 1.00 17.33 127 ASN A N 1
ATOM 809 C CA . ASN A 1 109 ? -0.376 46.509 28.727 1.00 19.93 127 ASN A CA 1
ATOM 810 C C . ASN A 1 109 ? -1.720 46.966 28.158 1.00 18.04 127 ASN A C 1
ATOM 811 O O . ASN A 1 109 ? -2.446 46.203 27.514 1.00 18.12 127 ASN A O 1
ATOM 816 N N . THR A 1 110 ? -2.015 48.255 28.314 1.00 16.49 128 THR A N 1
ATOM 817 C CA . THR A 1 110 ? -3.256 48.922 27.970 1.00 16.25 128 THR A CA 1
ATOM 818 C C . THR A 1 110 ? -2.947 50.335 27.561 1.00 16.61 128 THR A C 1
ATOM 819 O O . THR A 1 110 ? -1.898 50.834 27.943 1.00 17.66 128 THR A O 1
ATOM 823 N N . PRO A 1 111 ? -3.857 51.026 26.882 1.00 16.58 129 PRO A N 1
ATOM 824 C CA . PRO A 1 111 ? -3.665 52.425 26.539 1.00 16.91 129 PRO A CA 1
ATOM 825 C C . PRO A 1 111 ? -3.275 53.274 27.751 1.00 18.52 129 PRO A C 1
ATOM 826 O O . PRO A 1 111 ? -2.329 54.058 27.621 1.00 15.38 129 PRO A O 1
ATOM 830 N N . ALA A 1 112 ? -3.951 53.087 28.885 1.00 16.20 130 ALA A N 1
ATOM 831 C CA . ALA A 1 112 ? -3.612 53.880 30.098 1.00 16.53 130 ALA A CA 1
ATOM 832 C C . ALA A 1 112 ? -2.205 53.511 30.543 1.00 14.61 130 ALA A C 1
ATOM 833 O O . ALA A 1 112 ? -1.480 54.409 31.016 1.00 16.15 130 ALA A O 1
ATOM 835 N N . GLY A 1 113 ? -1.814 52.236 30.513 1.00 15.03 131 GLY A N 1
ATOM 836 C CA . GLY A 1 113 ? -0.459 51.815 30.924 1.00 15.67 131 GLY A CA 1
ATOM 837 C C . GLY A 1 113 ? 0.627 52.318 29.976 1.00 15.98 131 GLY A C 1
ATOM 838 O O . GLY A 1 113 ? 1.758 52.634 30.428 1.00 16.97 131 GLY A O 1
ATOM 839 N N . TRP A 1 114 ? 0.349 52.307 28.681 1.00 16.09 132 TRP A N 1
ATOM 840 C CA . TRP A 1 114 ? 1.310 52.879 27.688 1.00 16.04 132 TRP A CA 1
ATOM 841 C C . TRP A 1 114 ? 1.559 54.359 27.977 1.00 16.90 132 TRP A C 1
ATOM 842 O O . TRP A 1 114 ? 2.731 54.810 27.958 1.00 15.44 132 TRP A O 1
ATOM 853 N N . GLN A 1 115 ? 0.501 55.087 28.279 1.00 16.93 133 GLN A N 1
ATOM 854 C CA . GLN A 1 115 ? 0.609 56.514 28.606 1.00 16.61 133 GLN A CA 1
ATOM 855 C C . GLN A 1 115 ? 1.347 56.662 29.940 1.00 16.82 133 GLN A C 1
ATOM 856 O O . GLN A 1 115 ? 2.165 57.578 30.043 1.00 16.31 133 GLN A O 1
ATOM 862 N N . GLY A 1 116 ? 1.010 55.864 30.962 1.00 15.54 134 GLY A N 1
ATOM 863 C CA . GLY A 1 116 ? 1.683 55.914 32.263 1.00 15.78 134 GLY A CA 1
ATOM 864 C C . GLY A 1 116 ? 3.191 55.724 32.136 1.00 15.98 134 GLY A C 1
ATOM 865 O O . GLY A 1 116 ? 3.958 56.460 32.761 1.00 16.49 134 GLY A O 1
ATOM 866 N N . LEU A 1 117 ? 3.592 54.735 31.354 1.00 15.43 135 LEU A N 1
ATOM 867 C CA . LEU A 1 117 ? 5.014 54.384 31.152 1.00 16.00 135 LEU A CA 1
ATOM 868 C C . LEU A 1 117 ? 5.681 55.497 30.339 1.00 14.35 135 LEU A C 1
ATOM 869 O O . LEU A 1 117 ? 6.804 55.948 30.723 1.00 15.09 135 LEU A O 1
ATOM 874 N N . ALA A 1 118 ? 5.031 55.987 29.298 1.00 15.17 136 ALA A N 1
ATOM 875 C CA . ALA A 1 118 ? 5.555 57.133 28.531 1.00 14.43 136 ALA A CA 1
ATOM 876 C C . ALA A 1 118 ? 5.778 58.327 29.460 1.00 16.41 136 ALA A C 1
ATOM 877 O O . ALA A 1 118 ? 6.783 59.027 29.353 1.00 16.54 136 ALA A O 1
ATOM 879 N N . ASP A 1 119 ? 4.823 58.611 30.346 1.00 16.20 137 ASP A N 1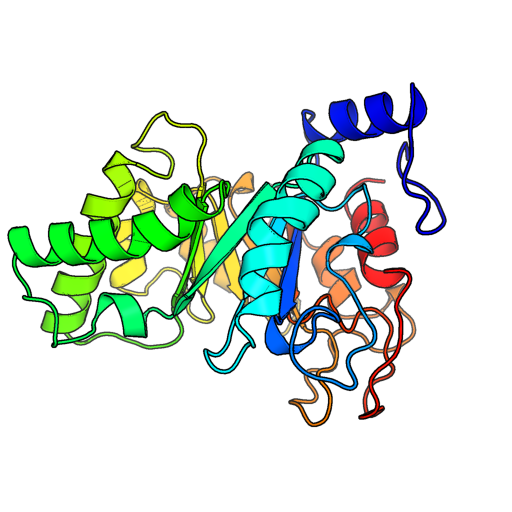
ATOM 880 C CA . ASP A 1 119 ? 4.937 59.743 31.300 1.00 17.03 137 ASP A CA 1
ATOM 881 C C . ASP A 1 119 ? 6.168 59.549 32.166 1.00 17.91 137 ASP A C 1
ATOM 882 O O . ASP A 1 119 ? 6.913 60.546 32.411 1.00 17.65 137 ASP A O 1
ATOM 887 N N . ALA A 1 120 ? 6.405 58.325 32.619 1.00 15.29 138 ALA A N 1
ATOM 888 C CA . ALA A 1 120 ? 7.568 58.036 33.491 1.00 15.53 138 ALA A CA 1
ATOM 889 C C . ALA A 1 120 ? 8.863 58.216 32.686 1.00 16.15 138 ALA A C 1
ATOM 890 O O . ALA A 1 120 ? 9.862 58.824 33.222 1.00 16.79 138 ALA A O 1
ATOM 892 N N . LEU A 1 121 ? 8.908 57.742 31.452 1.00 16.23 139 LEU A N 1
ATOM 893 C CA . LEU A 1 121 ? 10.089 57.943 30.575 1.00 16.66 139 LEU A CA 1
ATOM 894 C C . LEU A 1 121 ? 10.268 59.437 30.292 1.00 17.17 139 LEU A C 1
ATOM 895 O O . LEU A 1 121 ? 11.408 59.898 30.265 1.00 17.04 139 LEU A O 1
ATOM 900 N N . MET A 1 122 ? 9.208 60.185 30.060 1.00 16.60 140 MET A N 1
ATOM 901 C CA . MET A 1 122 ? 9.360 61.640 29.773 1.00 17.50 140 MET A CA 1
ATOM 902 C C . MET A 1 122 ? 9.967 62.385 30.972 1.00 18.02 140 MET A C 1
ATOM 903 O O . MET A 1 122 ? 10.657 63.396 30.732 1.00 19.32 140 MET A O 1
ATOM 908 N N . LYS A 1 123 ? 9.751 61.943 32.214 1.00 18.27 141 LYS A N 1
ATOM 909 C CA . LYS A 1 123 ? 10.419 62.591 33.376 1.00 21.43 141 LYS A CA 1
ATOM 910 C C . LYS A 1 123 ? 11.937 62.515 33.224 1.00 22.20 141 LYS A C 1
ATOM 911 O O . LYS A 1 123 ? 12.640 63.476 33.622 1.00 22.77 141 LYS A O 1
ATOM 917 N N . THR A 1 124 ? 12.472 61.421 32.676 1.00 20.61 142 THR A N 1
ATOM 918 C CA . THR A 1 124 ? 13.931 61.278 32.484 1.00 22.44 142 THR A CA 1
ATOM 919 C C . THR A 1 124 ? 14.445 62.304 31.476 1.00 21.73 142 THR A C 1
ATOM 920 O O . THR A 1 124 ? 15.674 62.621 31.494 1.00 24.51 142 THR A O 1
ATOM 924 N N . VAL A 1 125 ? 13.584 62.853 30.612 1.00 20.30 143 VAL A N 1
ATOM 925 C CA . VAL A 1 125 ? 13.950 63.905 29.643 1.00 21.13 143 VAL A CA 1
ATOM 926 C C . VAL A 1 125 ? 13.703 65.277 30.278 1.00 22.16 143 VAL A C 1
ATOM 927 O O . VAL A 1 125 ? 14.630 66.098 30.343 1.00 24.20 143 VAL A O 1
ATOM 931 N N . ASP A 1 126 ? 12.483 65.534 30.735 1.00 21.28 144 ASP A N 1
ATOM 932 C CA . ASP A 1 126 ? 12.059 66.892 31.170 1.00 22.50 144 ASP A CA 1
ATOM 933 C C . ASP A 1 126 ? 12.783 67.286 32.478 1.00 21.91 144 ASP A C 1
ATOM 934 O O . ASP A 1 126 ? 13.124 68.476 32.603 1.00 25.09 144 ASP A O 1
ATOM 939 N N . ASP A 1 127 ? 13.032 66.368 33.404 1.00 21.78 145 ASP A N 1
ATOM 940 C CA . ASP A 1 127 ? 13.592 66.729 34.737 1.00 23.36 145 ASP A CA 1
ATOM 941 C C . ASP A 1 127 ? 15.051 67.175 34.567 1.00 25.68 145 ASP A C 1
ATOM 942 O O . ASP A 1 127 ? 15.587 67.822 35.468 1.00 29.58 145 ASP A O 1
ATOM 947 N N . TYR A 1 128 ? 15.698 66.868 33.456 1.00 22.40 146 TYR A N 1
ATOM 948 C CA . TYR A 1 128 ? 17.135 67.128 33.232 1.00 23.40 146 TYR A CA 1
ATOM 949 C C . TYR A 1 128 ? 17.283 68.151 32.114 1.00 22.80 146 TYR A C 1
ATOM 950 O O . TYR A 1 128 ? 18.405 68.501 31.793 1.00 23.40 146 TYR A O 1
ATOM 959 N N . GLY A 1 129 ? 16.180 68.640 31.548 1.00 21.64 147 GLY A N 1
ATOM 960 C CA . GLY A 1 129 ? 16.238 69.583 30.418 1.00 21.73 147 GLY A CA 1
ATOM 961 C C . GLY A 1 129 ? 16.769 69.009 29.126 1.00 22.13 147 GLY A C 1
ATOM 962 O O . GLY A 1 129 ? 17.394 69.765 28.345 1.00 21.99 147 GLY A O 1
ATOM 963 N N . LEU A 1 130 ? 16.578 67.712 28.872 1.00 19.52 148 LEU A N 1
ATOM 964 C CA . LEU A 1 130 ? 17.239 67.054 27.718 1.00 18.86 148 LEU A CA 1
ATOM 965 C C . LEU A 1 130 ? 16.461 67.283 26.411 1.00 19.05 148 LEU A C 1
ATOM 966 O O . LEU A 1 130 ? 15.264 67.765 26.418 1.00 21.45 148 LEU A O 1
ATOM 971 N N . ASP A 1 131 ? 17.125 66.941 25.331 1.00 18.86 149 ASP A N 1
ATOM 972 C CA . ASP A 1 131 ? 16.704 67.163 23.946 1.00 18.01 149 ASP A CA 1
ATOM 973 C C . ASP A 1 131 ? 15.931 65.980 23.387 1.00 18.83 149 ASP A C 1
ATOM 974 O O . ASP A 1 131 ? 15.411 66.139 22.256 1.00 19.84 149 ASP A O 1
ATOM 979 N N . GLY A 1 132 ? 15.857 64.877 24.108 1.00 17.99 150 GLY A N 1
ATOM 980 C CA . GLY A 1 132 ? 15.024 63.745 23.678 1.00 18.00 150 GLY A CA 1
ATOM 981 C C . GLY A 1 132 ? 15.376 62.443 24.346 1.00 16.79 150 GLY A C 1
ATOM 982 O O . GLY A 1 132 ? 16.116 62.434 25.337 1.00 16.63 150 GLY A O 1
ATOM 983 N N . LEU A 1 133 ? 14.918 61.364 23.725 1.00 15.09 151 LEU A N 1
ATOM 984 C CA . LEU A 1 133 ? 15.011 59.998 24.239 1.00 14.74 151 LEU A CA 1
ATOM 985 C C . LEU A 1 133 ? 15.514 59.102 23.117 1.00 14.82 151 LEU A C 1
ATOM 986 O O . LEU A 1 133 ? 15.056 59.232 21.978 1.00 15.00 151 LEU A O 1
ATOM 991 N N . ASP A 1 134 ? 16.376 58.141 23.471 1.00 15.07 152 ASP A N 1
ATOM 992 C CA . ASP A 1 134 ? 16.938 57.120 22.570 1.00 16.03 152 ASP A CA 1
ATOM 993 C C . ASP A 1 134 ? 16.552 55.759 23.149 1.00 15.36 152 ASP A C 1
ATOM 994 O O . ASP A 1 134 ? 16.853 55.552 24.316 1.00 17.60 152 ASP A O 1
ATOM 999 N N . ILE A 1 135 ? 15.912 54.917 22.363 1.00 16.20 153 ILE A N 1
ATOM 1000 C CA . ILE A 1 135 ? 15.537 53.552 22.787 1.00 15.85 153 ILE A CA 1
ATOM 1001 C C . ILE A 1 135 ? 16.445 52.539 22.074 1.00 16.76 153 ILE A C 1
ATOM 1002 O O . ILE A 1 135 ? 16.445 52.495 20.864 1.00 15.75 153 ILE A O 1
ATOM 1007 N N . ASP A 1 136 ? 17.143 51.741 22.861 1.00 16.43 154 ASP A N 1
ATOM 1008 C CA . ASP A 1 136 ? 18.094 50.706 22.403 1.00 17.96 154 ASP A CA 1
ATOM 1009 C C . ASP A 1 136 ? 17.331 49.394 22.221 1.00 17.63 154 ASP A C 1
ATOM 1010 O O . ASP A 1 136 ? 16.959 48.738 23.244 1.00 17.38 154 ASP A O 1
ATOM 1015 N N . VAL A 1 137 ? 17.129 49.021 20.975 1.00 17.58 155 VAL A N 1
ATOM 1016 C CA . VAL A 1 137 ? 16.355 47.798 20.621 1.00 19.03 155 VAL A CA 1
ATOM 1017 C C . VAL A 1 137 ? 17.330 46.706 20.169 1.00 20.48 155 VAL A C 1
ATOM 1018 O O . VAL A 1 137 ? 17.829 46.771 19.023 1.00 18.88 155 VAL A O 1
ATOM 1022 N N . GLU A 1 138 ? 17.559 45.695 21.020 1.00 20.51 156 GLU A N 1
ATOM 1023 C CA . GLU A 1 138 ? 18.540 44.625 20.739 1.00 21.54 156 GLU A CA 1
ATOM 1024 C C . GLU A 1 138 ? 17.945 43.265 21.086 1.00 23.28 156 GLU A C 1
ATOM 1025 O O . GLU A 1 138 ? 18.708 42.288 21.320 1.00 23.16 156 GLU A O 1
ATOM 1031 N N . GLN A 1 139 ? 16.647 43.135 20.958 1.00 20.56 157 GLN A N 1
ATOM 1032 C CA . GLN A 1 139 ? 16.013 41.814 21.125 1.00 22.66 157 GLN A CA 1
ATOM 1033 C C . GLN A 1 139 ? 14.751 41.781 20.291 1.00 22.84 157 GLN A C 1
ATOM 1034 O O . GLN A 1 139 ? 14.199 42.873 19.990 1.00 18.65 157 GLN A O 1
ATOM 1040 N N . SER A 1 140 ? 14.315 40.568 19.921 1.00 22.06 158 SER A N 1
ATOM 1041 C CA . SER A 1 140 ? 12.993 40.355 19.316 1.00 24.23 158 SER A CA 1
ATOM 1042 C C . SER A 1 140 ? 11.939 40.450 20.430 1.00 21.65 158 SER A C 1
ATOM 1043 O O . SER A 1 140 ? 12.303 40.295 21.617 1.00 21.11 158 SER A O 1
ATOM 1046 N N . LEU A 1 141 ? 10.699 40.679 20.025 1.00 21.40 159 LEU A N 1
ATOM 1047 C CA . LEU A 1 141 ? 9.548 40.883 20.932 1.00 18.55 159 LEU A CA 1
ATOM 1048 C C . LEU A 1 141 ? 8.466 39.873 20.602 1.00 19.04 159 LEU A C 1
ATOM 1049 O O . LEU A 1 141 ? 8.162 39.672 19.415 1.00 21.66 159 LEU A O 1
ATOM 1054 N N . ASN A 1 142 ? 7.856 39.270 21.621 1.00 20.76 160 ASN A N 1
ATOM 1055 C CA . ASN A 1 142 ? 6.615 38.465 21.413 1.00 23.18 160 ASN A CA 1
ATOM 1056 C C . ASN A 1 142 ? 5.447 39.411 21.151 1.00 22.42 160 ASN A C 1
ATOM 1057 O O . ASN A 1 142 ? 5.660 40.655 21.177 1.00 22.16 160 ASN A O 1
ATOM 1062 N N . ALA A 1 143 ? 4.266 38.874 20.845 1.00 20.73 161 ALA A N 1
ATOM 1063 C CA . ALA A 1 143 ? 3.112 39.651 20.407 1.00 22.49 161 ALA A CA 1
ATOM 1064 C C . ALA A 1 143 ? 2.798 40.678 21.520 1.00 21.11 161 ALA A C 1
ATOM 1065 O O . ALA A 1 143 ? 2.496 41.878 21.177 1.00 19.92 161 ALA A O 1
ATOM 1067 N N . ASN A 1 144 ? 2.805 40.251 22.796 1.00 22.86 162 ASN A N 1
ATOM 1068 C CA . ASN A 1 144 ? 2.355 41.187 23.894 1.00 23.10 162 ASN A CA 1
ATOM 1069 C C . ASN A 1 144 ? 3.386 42.302 24.106 1.00 20.39 162 ASN A C 1
ATOM 1070 O O . ASN A 1 144 ? 2.987 43.451 24.315 1.00 20.59 162 ASN A O 1
ATOM 1075 N N . GLN A 1 145 ? 4.657 41.941 24.036 1.00 19.75 163 GLN A N 1
ATOM 1076 C CA . GLN A 1 145 ? 5.799 42.889 24.150 1.00 18.88 163 GLN A CA 1
ATOM 1077 C C . GLN A 1 145 ? 5.746 43.885 22.998 1.00 19.47 163 GLN A C 1
ATOM 1078 O O . GLN A 1 145 ? 5.942 45.102 23.222 1.00 18.33 163 GLN A O 1
ATOM 1084 N N . LEU A 1 146 ? 5.486 43.425 21.770 1.00 19.48 164 LEU A N 1
ATOM 1085 C CA . LEU A 1 146 ? 5.384 44.324 20.601 1.00 18.90 164 LEU A CA 1
ATOM 1086 C C . LEU A 1 146 ? 4.240 45.307 20.784 1.00 19.60 164 LEU A C 1
ATOM 1087 O O . LEU A 1 146 ? 4.426 46.484 20.565 1.00 18.36 164 LEU A O 1
ATOM 1092 N N . LYS A 1 147 ? 3.079 44.829 21.249 1.00 17.63 165 LYS A N 1
ATOM 1093 C CA . LYS A 1 147 ? 1.931 45.708 21.513 1.00 17.52 165 LYS A CA 1
ATOM 1094 C C . LYS A 1 147 ? 2.299 46.783 22.547 1.00 16.47 165 LYS A C 1
ATOM 1095 O O . LYS A 1 147 ? 1.952 47.962 22.308 1.00 17.54 165 LYS A O 1
ATOM 1101 N N . GLN A 1 148 ? 2.960 46.414 23.629 1.00 17.24 166 GLN A N 1
ATOM 1102 C CA . GLN A 1 148 ? 3.291 47.360 24.741 1.00 15.77 166 GLN A CA 1
ATOM 1103 C C . GLN A 1 148 ? 4.321 48.368 24.199 1.00 17.74 166 GLN A C 1
ATOM 1104 O O . GLN A 1 148 ? 4.120 49.605 24.300 1.00 15.72 166 GLN A O 1
ATOM 1110 N N . ALA A 1 149 ? 5.401 47.882 23.586 1.00 15.20 167 ALA A N 1
ATOM 1111 C CA . ALA A 1 149 ? 6.430 48.837 23.080 1.00 17.99 167 ALA A CA 1
ATOM 1112 C C . ALA A 1 149 ? 5.846 49.796 22.035 1.00 16.92 167 ALA A C 1
ATOM 1113 O O . ALA A 1 149 ? 6.170 51.016 22.038 1.00 15.35 167 ALA A O 1
ATOM 1115 N N . THR A 1 150 ? 5.023 49.302 21.115 1.00 16.41 168 THR A N 1
ATOM 1116 C CA . THR A 1 150 ? 4.394 50.137 20.077 1.00 16.57 168 THR A CA 1
ATOM 1117 C C . THR A 1 150 ? 3.520 51.202 20.770 1.00 18.81 168 THR A C 1
ATOM 1118 O O . THR A 1 150 ? 3.594 52.382 20.389 1.00 17.38 168 THR A O 1
ATOM 1122 N N . GLY A 1 151 ? 2.692 50.771 21.739 1.00 17.62 169 GLY A N 1
ATOM 1123 C CA . GLY A 1 151 ? 1.876 51.736 22.501 1.00 14.92 169 GLY A CA 1
ATOM 1124 C C . GLY A 1 151 ? 2.702 52.847 23.153 1.00 13.90 169 GLY A C 1
ATOM 1125 O O . GLY A 1 151 ? 2.292 54.016 23.127 1.00 15.29 169 GLY A O 1
ATOM 1126 N N . VAL A 1 152 ? 3.824 52.493 23.753 1.00 13.73 170 VAL A N 1
ATOM 1127 C CA . VAL A 1 152 ? 4.667 53.481 24.475 1.00 14.55 170 VAL A CA 1
ATOM 1128 C C . VAL A 1 152 ? 5.286 54.411 23.443 1.00 14.53 170 VAL A C 1
ATOM 1129 O O . VAL A 1 152 ? 5.275 55.641 23.663 1.00 13.47 170 VAL A O 1
ATOM 1133 N N . PHE A 1 153 ? 5.826 53.883 22.344 1.00 14.59 171 PHE A N 1
ATOM 1134 C CA . PHE A 1 153 ? 6.359 54.791 21.283 1.00 15.15 171 PHE A CA 1
ATOM 1135 C C . PHE A 1 153 ? 5.272 55.772 20.820 1.00 14.63 171 PHE A C 1
ATOM 1136 O O . PHE A 1 153 ? 5.549 56.973 20.638 1.00 15.34 171 PHE A O 1
ATOM 1144 N N . ASN A 1 154 ? 4.046 55.291 20.594 1.00 15.00 172 ASN A N 1
ATOM 1145 C CA . ASN A 1 154 ? 2.971 56.162 20.076 1.00 15.88 172 ASN A CA 1
ATOM 1146 C C . ASN A 1 154 ? 2.619 57.234 21.122 1.00 16.26 172 ASN A C 1
ATOM 1147 O O . ASN A 1 154 ? 2.374 58.359 20.727 1.00 16.80 172 ASN A O 1
ATOM 1152 N N . ALA A 1 155 ? 2.658 56.905 22.420 1.00 16.28 173 ALA A N 1
ATOM 1153 C CA . ALA A 1 155 ? 2.440 57.921 23.490 1.00 17.59 173 ALA A CA 1
ATOM 1154 C C . ALA A 1 155 ? 3.603 58.927 23.531 1.00 15.92 173 ALA A C 1
ATOM 1155 O O . ALA A 1 155 ? 3.353 60.106 23.634 1.00 17.28 173 ALA A O 1
ATOM 1157 N N . LEU A 1 156 ? 4.835 58.455 23.414 1.00 15.14 174 LEU A N 1
ATOM 1158 C CA . LEU A 1 156 ? 6.044 59.313 23.415 1.00 15.82 174 LEU A CA 1
ATOM 1159 C C . LEU A 1 156 ? 5.956 60.284 22.233 1.00 15.40 174 LEU A C 1
ATOM 1160 O O . LEU A 1 156 ? 6.421 61.419 22.375 1.00 15.65 174 LEU A O 1
ATOM 1165 N N . ALA A 1 157 ? 5.395 59.853 21.115 1.00 15.76 175 ALA A N 1
ATOM 1166 C CA . ALA A 1 157 ? 5.391 60.651 19.878 1.00 15.79 175 ALA A CA 1
ATOM 1167 C C . ALA A 1 157 ? 4.515 61.883 20.052 1.00 19.31 175 ALA A C 1
ATOM 1168 O O . ALA A 1 157 ? 4.607 62.728 19.211 1.00 18.25 175 ALA A O 1
ATOM 1170 N N . LYS A 1 158 ? 3.683 61.987 21.096 1.00 17.48 176 LYS A N 1
ATOM 1171 C CA . LYS A 1 158 ? 2.962 63.264 21.357 1.00 20.21 176 LYS A CA 1
ATOM 1172 C C . LYS A 1 158 ? 3.940 64.323 21.838 1.00 20.54 176 LYS A C 1
ATOM 1173 O O . LYS A 1 158 ? 3.634 65.515 21.678 1.00 20.09 176 LYS A O 1
ATOM 1179 N N . LYS A 1 159 ? 5.085 63.938 22.400 1.00 17.57 177 LYS A N 1
ATOM 1180 C CA . LYS A 1 159 ? 6.024 64.896 23.028 1.00 16.77 177 LYS A CA 1
ATOM 1181 C C . LYS A 1 159 ? 7.386 64.942 22.352 1.00 17.38 177 LYS A C 1
ATOM 1182 O O . LYS A 1 159 ? 8.089 65.937 22.557 1.00 17.82 177 LYS A O 1
ATOM 1188 N N . LEU A 1 160 ? 7.738 63.907 21.599 1.00 15.38 178 LEU A N 1
ATOM 1189 C CA . LEU A 1 160 ? 9.067 63.763 20.984 1.00 15.87 178 LEU A CA 1
ATOM 1190 C C . LEU A 1 160 ? 8.886 63.356 19.536 1.00 14.90 178 LEU A C 1
ATOM 1191 O O . LEU A 1 160 ? 7.960 62.609 19.195 1.00 15.54 178 LEU A O 1
ATOM 1196 N N . GLY A 1 161 ? 9.843 63.758 18.712 1.00 14.84 179 GLY A N 1
ATOM 1197 C CA . GLY A 1 161 ? 10.000 63.201 17.379 1.00 15.39 179 GLY A CA 1
ATOM 1198 C C . GLY A 1 161 ? 9.123 63.914 16.351 1.00 15.69 179 GLY A C 1
ATOM 1199 O O . GLY A 1 161 ? 8.490 64.916 16.655 1.00 16.33 179 GLY A O 1
ATOM 1200 N N . PRO A 1 162 ? 9.136 63.417 15.116 1.00 16.54 180 PRO A N 1
ATOM 1201 C CA . PRO A 1 162 ? 8.505 64.115 13.988 1.00 17.03 180 PRO A CA 1
ATOM 1202 C C . PRO A 1 162 ? 6.986 64.330 14.134 1.00 17.82 180 PRO A C 1
ATOM 1203 O O . PRO A 1 162 ? 6.485 65.212 13.516 1.00 19.39 180 PRO A O 1
ATOM 1207 N N . LYS A 1 163 ? 6.256 63.523 14.898 1.00 16.14 181 LYS A N 1
ATOM 1208 C CA . LYS A 1 163 ? 4.790 63.740 15.067 1.00 17.43 181 LYS A CA 1
ATOM 1209 C C . LYS A 1 163 ? 4.511 64.874 16.062 1.00 17.47 181 LYS A C 1
ATOM 1210 O O . LYS A 1 163 ? 3.347 65.354 16.084 1.00 18.00 181 LYS A O 1
ATOM 1216 N N . SER A 1 164 ? 5.488 65.266 16.882 1.00 16.11 182 SER A N 1
ATOM 1217 C CA . SER A 1 164 ? 5.253 66.117 18.075 1.00 16.64 182 SER A CA 1
ATOM 1218 C C . SER A 1 164 ? 5.270 67.592 17.729 1.00 16.86 182 SER A C 1
ATOM 1219 O O . SER A 1 164 ? 4.582 68.366 18.465 1.00 18.68 182 SER A O 1
ATOM 1222 N N . GLY A 1 165 ? 6.096 68.010 16.796 1.00 18.30 183 GLY A N 1
ATOM 1223 C CA . GLY A 1 165 ? 6.291 69.444 16.502 1.00 19.83 183 GLY A CA 1
ATOM 1224 C C . GLY A 1 165 ? 7.034 70.178 17.604 1.00 20.42 183 GLY A C 1
ATOM 1225 O O . GLY A 1 165 ? 7.013 71.411 17.654 1.00 20.88 183 GLY A O 1
ATOM 1226 N N . THR A 1 166 ? 7.704 69.471 18.504 1.00 18.31 184 THR A N 1
ATOM 1227 C CA . THR A 1 166 ? 8.393 70.120 19.638 1.00 17.69 184 THR A CA 1
ATOM 1228 C C . THR A 1 166 ? 9.847 70.419 19.290 1.00 20.65 184 THR A C 1
ATOM 1229 O O . THR A 1 166 ? 10.445 71.165 20.058 1.00 22.59 184 THR A O 1
ATOM 1233 N N . GLY A 1 167 ? 10.407 69.811 18.258 1.00 22.18 185 GLY A N 1
ATOM 1234 C CA . GLY A 1 167 ? 11.845 69.887 17.961 1.00 23.76 185 GLY A CA 1
ATOM 1235 C C . GLY A 1 167 ? 12.675 68.888 18.760 1.00 22.28 185 GLY A C 1
ATOM 1236 O O . GLY A 1 167 ? 13.874 68.773 18.479 1.00 24.20 185 GLY A O 1
ATOM 1237 N N . LYS A 1 168 ? 12.087 68.200 19.719 1.00 19.67 186 LYS A N 1
ATOM 1238 C CA . LYS A 1 168 ? 12.808 67.179 20.517 1.00 19.54 186 LYS A CA 1
ATOM 1239 C C . LYS A 1 168 ? 12.888 65.856 19.763 1.00 17.25 186 LYS A C 1
ATOM 1240 O O . LYS A 1 168 ? 12.019 65.521 18.905 1.00 17.02 186 LYS A O 1
ATOM 1246 N N . LEU A 1 169 ? 13.909 65.069 20.104 1.00 17.72 187 LEU A N 1
ATOM 1247 C CA . LEU A 1 169 ? 14.237 63.860 19.339 1.00 15.63 187 LEU A CA 1
ATOM 1248 C C . LEU A 1 169 ? 13.632 62.602 19.949 1.00 15.47 187 LEU A C 1
ATOM 1249 O O . LEU A 1 169 ? 13.600 62.435 21.159 1.00 16.49 187 LEU A O 1
ATOM 1254 N N . LEU A 1 170 ? 13.256 61.683 19.087 1.00 14.86 188 LEU A N 1
ATOM 1255 C CA . LEU A 1 170 ? 12.914 60.302 19.446 1.00 14.72 188 LEU A CA 1
ATOM 1256 C C . LEU A 1 170 ? 13.774 59.403 18.567 1.00 17.02 188 LEU A C 1
ATOM 1257 O O . LEU A 1 170 ? 13.611 59.384 17.363 1.00 15.73 188 LEU A O 1
ATOM 1262 N N . ILE A 1 171 ? 14.708 58.655 19.184 1.00 14.26 189 ILE A N 1
ATOM 1263 C CA . ILE A 1 171 ? 15.742 57.962 18.418 1.00 14.97 189 ILE A CA 1
ATOM 1264 C C . ILE A 1 171 ? 15.571 56.469 18.627 1.00 15.73 189 ILE A C 1
ATOM 1265 O O . ILE A 1 171 ? 15.323 56.043 19.808 1.00 16.12 189 ILE A O 1
ATOM 1270 N N . PHE A 1 172 ? 15.720 55.707 17.550 1.00 14.44 190 PHE A N 1
ATOM 1271 C CA . PHE A 1 172 ? 15.651 54.231 17.561 1.00 15.25 190 PHE A CA 1
ATOM 1272 C C . PHE A 1 172 ? 17.072 53.740 17.303 1.00 14.76 190 PHE A C 1
ATOM 1273 O O . PHE A 1 172 ? 17.562 53.948 16.197 1.00 15.90 190 PHE A O 1
ATOM 1281 N N . ASP A 1 173 ? 17.748 53.144 18.295 1.00 15.90 191 ASP A N 1
ATOM 1282 C CA . ASP A 1 173 ? 19.099 52.592 18.058 1.00 17.35 191 ASP A CA 1
ATOM 1283 C C . ASP A 1 173 ? 19.015 51.071 18.182 1.00 17.01 191 ASP A C 1
ATOM 1284 O O . ASP A 1 173 ? 18.230 50.526 19.012 1.00 16.98 191 ASP A O 1
ATOM 1289 N N . THR A 1 174 ? 19.655 50.351 17.280 1.00 15.83 192 THR A N 1
ATOM 1290 C CA . THR A 1 174 ? 19.354 48.923 17.152 1.00 15.83 192 THR A CA 1
ATOM 1291 C C . THR A 1 174 ? 20.558 48.161 16.594 1.00 15.06 192 THR A C 1
ATOM 1292 O O . THR A 1 174 ? 21.347 48.771 15.888 1.00 15.52 192 THR A O 1
ATOM 1296 N N . ASN A 1 175 ? 20.637 46.881 16.921 1.00 16.55 193 ASN A N 1
ATOM 1297 C CA . ASN A 1 175 ? 21.594 45.989 16.239 1.00 17.66 193 ASN A CA 1
ATOM 1298 C C . ASN A 1 175 ? 20.875 45.055 15.296 1.00 19.25 193 ASN A C 1
ATOM 1299 O O . ASN A 1 175 ? 21.547 44.136 14.783 1.00 19.53 193 ASN A O 1
ATOM 1304 N N . MET A 1 176 ? 19.581 45.293 14.994 1.00 19.13 194 MET A N 1
ATOM 1305 C CA . MET A 1 176 ? 18.818 44.448 14.052 1.00 18.87 194 MET A CA 1
ATOM 1306 C C . MET A 1 176 ? 18.421 45.306 12.825 1.00 19.40 194 MET A C 1
ATOM 1307 O O . MET A 1 176 ? 18.868 46.419 12.720 1.00 20.95 194 MET A O 1
ATOM 1312 N N . ASP A 1 177 ? 17.656 44.768 11.889 1.00 18.71 195 ASP A N 1
ATOM 1313 C CA . ASP A 1 177 ? 17.435 45.476 10.612 1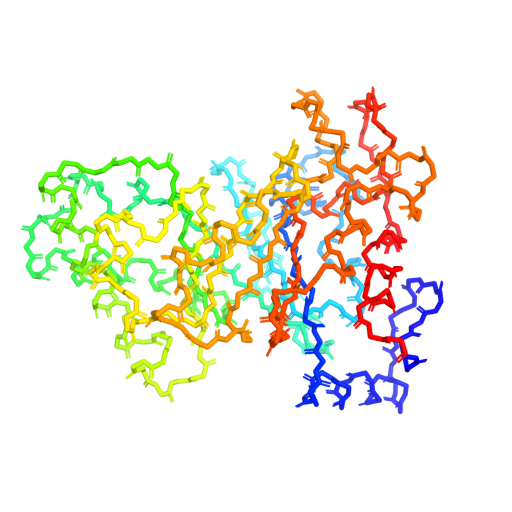.00 19.36 195 ASP A CA 1
ATOM 1314 C C . ASP A 1 177 ? 15.984 45.961 10.513 1.00 19.02 195 ASP A C 1
ATOM 1315 O O . ASP A 1 177 ? 15.232 45.932 11.539 1.00 18.82 195 ASP A O 1
ATOM 1320 N N . GLY A 1 178 ? 15.661 46.507 9.361 1.00 17.96 196 GLY A N 1
ATOM 1321 C CA . GLY A 1 178 ? 14.376 47.172 9.120 1.00 16.85 196 GLY A CA 1
ATOM 1322 C C . GLY A 1 178 ? 13.213 46.207 8.998 1.00 16.45 196 GLY A C 1
ATOM 1323 O O . GLY A 1 178 ? 12.091 46.715 8.830 1.00 18.83 196 GLY A O 1
ATOM 1324 N N . THR A 1 179 ? 13.421 44.903 9.083 1.00 17.13 197 THR A N 1
ATOM 1325 C CA . THR A 1 179 ? 12.339 43.924 9.066 1.00 18.55 197 THR A CA 1
ATOM 1326 C C . THR A 1 179 ? 11.790 43.731 10.480 1.00 18.15 197 THR A C 1
ATOM 1327 O O . THR A 1 179 ? 10.820 42.984 10.606 1.00 20.65 197 THR A O 1
ATOM 1331 N N . GLN A 1 180 ? 12.432 44.245 11.519 1.00 16.40 198 GLN A N 1
ATOM 1332 C CA A GLN A 1 180 ? 11.978 44.046 12.914 0.50 17.07 198 GLN A CA 1
ATOM 1333 C CA B GLN A 1 180 ? 11.953 43.945 12.880 0.50 17.74 198 GLN A CA 1
ATOM 1334 C C . GLN A 1 180 ? 10.542 44.525 12.999 1.00 16.80 198 GLN A C 1
ATOM 1335 O O . GLN A 1 180 ? 10.252 45.679 12.612 1.00 18.09 198 GLN A O 1
ATOM 1346 N N . PRO A 1 181 ? 9.604 43.733 13.560 1.00 17.43 199 PRO A N 1
ATOM 1347 C CA . PRO A 1 181 ? 8.225 44.185 13.738 1.00 19.57 199 PRO A CA 1
ATOM 1348 C C . PRO A 1 181 ? 8.079 45.519 14.459 1.00 16.73 199 PRO A C 1
ATOM 1349 O O . PRO A 1 181 ? 7.262 46.299 14.029 1.00 16.53 199 PRO A O 1
ATOM 1353 N N . LEU A 1 182 ? 8.856 45.749 15.505 1.00 16.99 200 LEU A N 1
ATOM 1354 C CA . LEU A 1 182 ? 8.756 47.030 16.221 1.00 16.98 200 LEU A CA 1
ATOM 1355 C C . LEU A 1 182 ? 9.047 48.183 15.248 1.00 16.17 200 LEU A C 1
ATOM 1356 O O . LEU A 1 182 ? 8.334 49.190 15.271 1.00 15.21 200 LEU A O 1
ATOM 1361 N N . TRP A 1 183 ? 10.119 48.092 14.449 1.00 16.65 201 TRP A N 1
ATOM 1362 C CA . TRP A 1 183 ? 10.477 49.175 13.487 1.00 16.16 201 TRP A CA 1
ATOM 1363 C C . TRP A 1 183 ? 9.291 49.401 12.544 1.00 16.03 201 TRP A C 1
ATOM 1364 O O . TRP A 1 183 ? 8.902 50.562 12.250 1.00 15.87 201 TRP A O 1
ATOM 1375 N N . ARG A 1 184 ? 8.693 48.321 12.049 1.00 17.02 202 ARG A N 1
ATOM 1376 C CA . ARG A 1 184 ? 7.562 48.426 11.102 1.00 15.50 202 ARG A CA 1
ATOM 1377 C C . ARG A 1 184 ? 6.364 49.148 11.757 1.00 17.01 202 ARG A C 1
ATOM 1378 O O . ARG A 1 184 ? 5.516 49.709 11.018 1.00 17.18 202 ARG A O 1
ATOM 1386 N N . ASN A 1 185 ? 6.257 49.070 13.074 1.00 16.76 203 ASN A N 1
ATOM 1387 C CA . ASN A 1 185 ? 5.138 49.680 13.840 1.00 16.65 203 ASN A CA 1
ATOM 1388 C C . ASN A 1 185 ? 5.436 51.124 14.210 1.00 17.86 203 ASN A C 1
ATOM 1389 O O . ASN A 1 185 ? 4.431 51.888 14.344 1.00 19.13 203 ASN A O 1
ATOM 1394 N N . VAL A 1 186 ? 6.694 51.548 14.376 1.00 16.72 204 VAL A N 1
ATOM 1395 C CA . VAL A 1 186 ? 6.990 52.859 15.006 1.00 15.94 204 VAL A CA 1
ATOM 1396 C C . VAL A 1 186 ? 7.792 53.803 14.109 1.00 14.89 204 VAL A C 1
ATOM 1397 O O . VAL A 1 186 ? 7.994 54.924 14.518 1.00 14.00 204 VAL A O 1
ATOM 1401 N N . TYR A 1 187 ? 8.192 53.406 12.906 1.00 14.85 205 TYR A N 1
ATOM 1402 C CA . TYR A 1 187 ? 9.019 54.264 12.018 1.00 14.56 205 TYR A CA 1
ATOM 1403 C C . TYR A 1 187 ? 8.427 55.660 11.825 1.00 14.84 205 TYR A C 1
ATOM 1404 O O . TYR A 1 187 ? 9.214 56.617 11.780 1.00 14.74 205 TYR A O 1
ATOM 1413 N N . PRO A 1 188 ? 7.091 55.901 11.766 1.00 15.18 206 PRO A N 1
ATOM 1414 C CA . PRO A 1 188 ? 6.586 57.266 11.620 1.00 14.67 206 PRO A CA 1
ATOM 1415 C C . PRO A 1 188 ? 6.850 58.203 12.811 1.00 15.09 206 PRO A C 1
ATOM 1416 O O . PRO A 1 188 ? 6.623 59.435 12.696 1.00 16.58 206 PRO A O 1
ATOM 1420 N N . THR A 1 189 ? 7.279 57.653 13.959 1.00 14.15 207 THR A N 1
ATOM 1421 C CA . THR A 1 189 ? 7.548 58.448 15.178 1.00 14.53 207 THR A CA 1
ATOM 1422 C C . THR A 1 189 ? 9.010 58.842 15.327 1.00 13.66 207 THR A C 1
ATOM 1423 O O . THR A 1 189 ? 9.305 59.598 16.299 1.00 14.11 207 THR A O 1
ATOM 1427 N N . ILE A 1 190 ? 9.883 58.396 14.419 1.00 14.79 208 ILE A N 1
ATOM 1428 C CA . ILE A 1 190 ? 11.348 58.403 14.669 1.00 14.13 208 ILE A CA 1
ATOM 1429 C C . ILE A 1 190 ? 12.049 59.605 14.020 1.00 14.81 208 ILE A C 1
ATOM 1430 O O . ILE A 1 190 ? 11.861 59.862 12.809 1.00 16.45 208 ILE A O 1
ATOM 1435 N N . SER A 1 191 ? 12.947 60.226 14.768 1.00 16.06 209 SER A N 1
ATOM 1436 C CA . SER A 1 191 ? 13.875 61.293 14.322 1.00 15.11 209 SER A CA 1
ATOM 1437 C C . SER A 1 191 ? 15.079 60.723 13.558 1.00 16.02 209 SER A C 1
ATOM 1438 O O . SER A 1 191 ? 15.360 61.095 12.411 1.00 16.31 209 SER A O 1
ATOM 1441 N N . TYR A 1 192 ? 15.842 59.899 14.242 1.00 15.31 210 TYR A N 1
ATOM 1442 C CA . TYR A 1 192 ? 17.055 59.246 13.700 1.00 14.95 210 TYR A CA 1
ATOM 1443 C C . TYR A 1 192 ? 16.984 57.761 14.029 1.00 14.27 210 TYR A C 1
ATOM 1444 O O . TYR A 1 192 ? 16.444 57.333 15.083 1.00 15.52 210 TYR A O 1
ATOM 1453 N N . VAL A 1 193 ? 17.537 56.969 13.125 1.00 14.02 211 VAL A N 1
ATOM 1454 C CA . VAL A 1 193 ? 17.725 55.512 13.337 1.00 14.64 211 VAL A CA 1
ATOM 1455 C C . VAL A 1 193 ? 19.228 55.253 13.330 1.00 15.36 211 VAL A C 1
ATOM 1456 O O . VAL A 1 193 ? 19.960 55.713 12.398 1.00 14.83 211 VAL A O 1
ATOM 1460 N N . LEU A 1 194 ? 19.702 54.596 14.401 1.00 15.50 212 LEU A N 1
ATOM 1461 C CA . LEU A 1 194 ? 21.156 54.403 14.667 1.00 15.03 212 LEU A CA 1
ATOM 1462 C C . LEU A 1 194 ? 21.423 52.920 14.630 1.00 16.91 212 LEU A C 1
ATOM 1463 O O . LEU A 1 194 ? 20.823 52.227 15.423 1.00 16.75 212 LEU A O 1
ATOM 1468 N N . ILE A 1 195 ? 22.270 52.473 13.703 1.00 16.10 213 ILE A N 1
ATOM 1469 C CA . ILE A 1 195 ? 22.575 51.043 13.539 1.00 15.95 213 ILE A CA 1
ATOM 1470 C C . ILE A 1 195 ? 23.929 50.737 14.192 1.00 17.27 213 ILE A C 1
ATOM 1471 O O . ILE A 1 195 ? 24.957 51.199 13.705 1.00 15.97 213 ILE A O 1
ATOM 1476 N N . GLN A 1 196 ? 23.891 49.992 15.298 1.00 16.58 214 GLN A N 1
ATOM 1477 C CA . GLN A 1 196 ? 25.083 49.459 15.997 1.00 16.86 214 GLN A CA 1
ATOM 1478 C C . GLN A 1 196 ? 25.742 48.494 15.021 1.00 16.46 214 GLN A C 1
ATOM 1479 O O . GLN A 1 196 ? 25.144 47.489 14.686 1.00 17.47 214 GLN A O 1
ATOM 1485 N N . SER A 1 197 ? 26.903 48.873 14.516 1.00 16.32 215 SER A N 1
ATOM 1486 C CA . SER A 1 197 ? 27.572 48.140 13.419 1.00 16.42 215 SER A CA 1
ATOM 1487 C C . SER A 1 197 ? 28.955 47.653 13.873 1.00 17.13 215 SER A C 1
ATOM 1488 O O . SER A 1 197 ? 29.927 47.579 13.033 1.00 17.08 215 SER A O 1
ATOM 1491 N N . TYR A 1 198 ? 29.079 47.392 15.166 1.00 15.79 216 TYR A N 1
ATOM 1492 C CA . TYR A 1 198 ? 30.389 47.046 15.776 1.00 18.24 216 TYR A CA 1
ATOM 1493 C C . TYR A 1 198 ? 30.955 45.785 15.124 1.00 16.43 216 TYR A C 1
ATOM 1494 O O . TYR A 1 198 ? 30.298 44.741 15.009 1.00 17.35 216 TYR A O 1
ATOM 1503 N N . GLY A 1 199 ? 32.215 45.862 14.700 1.00 19.53 217 GLY A N 1
ATOM 1504 C CA . GLY A 1 199 ? 32.928 44.701 14.130 1.00 19.75 217 GLY A CA 1
ATOM 1505 C C . GLY A 1 199 ? 32.437 44.234 12.761 1.00 23.93 217 GLY A C 1
ATOM 1506 O O . GLY A 1 199 ? 32.869 43.184 12.322 1.00 25.16 217 GLY A O 1
ATOM 1507 N N . ARG A 1 200 ? 31.571 44.967 12.066 1.00 19.07 218 ARG A N 1
ATOM 1508 C CA . ARG A 1 200 ? 30.897 44.447 10.860 1.00 19.13 218 ARG A CA 1
ATOM 1509 C C . ARG A 1 200 ? 31.706 44.751 9.605 1.00 19.39 218 ARG A C 1
ATOM 1510 O O . ARG A 1 200 ? 32.590 45.628 9.589 1.00 19.20 218 ARG A O 1
ATOM 1518 N N . SER A 1 201 ? 31.344 44.008 8.555 1.00 19.90 219 SER A N 1
ATOM 1519 C CA . SER A 1 201 ? 31.950 44.129 7.212 1.00 23.35 219 SER A CA 1
ATOM 1520 C C . SER A 1 201 ? 31.547 45.454 6.572 1.00 22.75 219 SER A C 1
ATOM 1521 O O . SER A 1 201 ? 30.331 45.777 6.550 1.00 22.72 219 SER A O 1
ATOM 1524 N N . ILE A 1 202 ? 32.474 46.203 5.971 1.00 21.58 220 ILE A N 1
ATOM 1525 C CA . ILE A 1 202 ? 32.084 47.410 5.190 1.00 21.82 220 ILE A CA 1
ATOM 1526 C C . ILE A 1 202 ? 31.213 46.978 4.013 1.00 22.18 220 ILE A C 1
ATOM 1527 O O . ILE A 1 202 ? 30.302 47.773 3.647 1.00 22.49 220 ILE A O 1
ATOM 1532 N N . SER A 1 203 ? 31.408 45.774 3.462 1.00 23.50 221 SER A N 1
ATOM 1533 C CA . SER A 1 203 ? 30.653 45.265 2.292 1.00 22.07 221 SER A CA 1
ATOM 1534 C C . SER A 1 203 ? 29.210 44.922 2.634 1.00 22.89 221 SER A C 1
ATOM 1535 O O . SER A 1 203 ? 28.447 44.680 1.689 1.00 21.61 221 SER A O 1
ATOM 1538 N N . GLY A 1 204 ? 28.870 44.834 3.914 1.00 19.96 222 GLY A N 1
ATOM 1539 C CA . GLY A 1 204 ? 27.511 44.476 4.367 1.00 18.26 222 GLY A CA 1
ATOM 1540 C C . GLY A 1 204 ? 26.645 45.724 4.720 1.00 18.86 222 GLY A C 1
ATOM 1541 O O . GLY A 1 204 ? 25.423 45.548 5.019 1.00 19.01 222 GLY A O 1
ATOM 1542 N N . LEU A 1 205 ? 27.185 46.933 4.637 1.00 17.33 223 LEU A N 1
ATOM 1543 C CA . LEU A 1 205 ? 26.490 48.164 5.106 1.00 18.13 223 LEU A CA 1
ATOM 1544 C C . LEU A 1 205 ? 25.303 48.494 4.201 1.00 20.06 223 LEU A C 1
ATOM 1545 O O . LEU A 1 205 ? 24.231 48.920 4.725 1.00 17.23 223 LEU A O 1
ATOM 1550 N N . GLN A 1 206 ? 25.474 48.369 2.884 1.00 18.04 224 GLN A N 1
ATOM 1551 C CA . GLN A 1 206 ? 24.373 48.712 1.956 1.00 18.08 224 GLN A CA 1
ATOM 1552 C C . GLN A 1 206 ? 23.170 47.798 2.204 1.00 16.74 224 GLN A C 1
ATOM 1553 O O . GLN A 1 206 ? 22.013 48.308 2.154 1.00 17.44 224 GLN A O 1
ATOM 1559 N N . THR A 1 207 ? 23.362 46.504 2.453 1.00 16.82 225 THR A N 1
ATOM 1560 C CA . THR A 1 207 ? 22.267 45.545 2.729 1.00 18.85 225 THR A CA 1
ATOM 1561 C C . THR A 1 207 ? 21.434 46.067 3.909 1.00 18.53 225 THR A C 1
ATOM 1562 O O . THR A 1 207 ? 20.191 46.108 3.833 1.00 17.52 225 THR A O 1
ATOM 1566 N N . THR A 1 208 ? 22.095 46.395 4.995 1.00 16.84 226 THR A N 1
ATOM 1567 C CA . THR A 1 208 ? 21.393 46.871 6.211 1.00 16.97 226 THR A CA 1
ATOM 1568 C C . THR A 1 208 ? 20.641 48.175 5.898 1.00 17.04 226 THR A C 1
ATOM 1569 O O . THR A 1 208 ? 19.442 48.290 6.221 1.00 16.27 226 THR A O 1
ATOM 1573 N N . TYR A 1 209 ? 21.290 49.109 5.251 1.00 15.98 227 TYR A N 1
ATOM 1574 C CA . TYR A 1 209 ? 20.670 50.412 4.926 1.00 16.89 227 TYR A CA 1
ATOM 1575 C C . TYR A 1 209 ? 19.425 50.157 4.066 1.00 16.46 227 TYR A C 1
ATOM 1576 O O . TYR A 1 209 ? 18.337 50.751 4.253 1.00 17.63 227 TYR A O 1
ATOM 1585 N N . ASN A 1 210 ? 19.554 49.263 3.090 1.00 17.17 228 ASN A N 1
ATOM 1586 C CA . ASN A 1 210 ? 18.450 48.957 2.156 1.00 18.50 228 ASN A CA 1
ATOM 1587 C C . ASN A 1 210 ? 17.226 48.418 2.925 1.00 17.56 228 ASN A C 1
ATOM 1588 O O . ASN A 1 210 ? 16.111 48.660 2.451 1.00 18.89 228 ASN A O 1
ATOM 1593 N N . SER A 1 211 ? 17.424 47.736 4.068 1.00 17.14 229 SER A N 1
ATOM 1594 C CA . SER A 1 211 ? 16.317 47.219 4.904 1.00 17.93 229 SER A CA 1
ATOM 1595 C C . SER A 1 211 ? 15.566 48.364 5.594 1.00 17.27 229 SER A C 1
ATOM 1596 O O . SER A 1 211 ? 14.423 48.070 6.065 1.00 19.04 229 SER A O 1
ATOM 1599 N N . PHE A 1 212 ? 16.144 49.550 5.697 1.00 17.69 230 PHE A N 1
ATOM 1600 C CA . PHE A 1 212 ? 15.500 50.707 6.373 1.00 17.05 230 PHE A CA 1
ATOM 1601 C C . PHE A 1 212 ? 15.057 51.771 5.380 1.00 19.02 230 PHE A C 1
ATOM 1602 O O . PHE A 1 212 ? 14.197 52.609 5.749 1.00 19.51 230 PHE A O 1
ATOM 1610 N N . LYS A 1 213 ? 15.646 51.825 4.175 1.00 16.77 231 LYS A N 1
ATOM 1611 C CA . LYS A 1 213 ? 15.590 53.063 3.361 1.00 19.58 231 LYS A CA 1
ATOM 1612 C C . LYS A 1 213 ? 14.173 53.408 2.891 1.00 18.45 231 LYS A C 1
ATOM 1613 O O . LYS A 1 213 ? 13.932 54.593 2.686 1.00 19.84 231 LYS A O 1
ATOM 1619 N N . SER A 1 214 ? 13.263 52.460 2.799 1.00 17.65 232 SER A N 1
ATOM 1620 C CA . SER A 1 214 ? 11.869 52.764 2.395 1.00 19.32 232 SER A CA 1
ATOM 1621 C C . SER A 1 214 ? 11.119 53.527 3.508 1.00 20.87 232 SER A C 1
ATOM 1622 O O . SER A 1 214 ? 9.982 53.972 3.247 1.00 21.30 232 SER A O 1
ATOM 1625 N N . TYR A 1 215 ? 11.666 53.557 4.715 1.00 17.15 233 TYR A N 1
ATOM 1626 C CA . TYR A 1 215 ? 10.963 54.004 5.934 1.00 16.15 233 TYR A CA 1
ATOM 1627 C C . TYR A 1 215 ? 11.507 55.323 6.453 1.00 18.39 233 TYR A C 1
ATOM 1628 O O . TYR A 1 215 ? 10.997 55.808 7.486 1.00 19.63 233 TYR A O 1
ATOM 1637 N N . ILE A 1 216 ? 12.530 55.889 5.803 1.00 17.49 234 ILE A N 1
ATOM 1638 C CA . ILE A 1 216 ? 13.227 57.095 6.283 1.00 16.04 234 ILE A CA 1
ATOM 1639 C C . ILE A 1 216 ? 13.702 57.881 5.059 1.00 17.69 234 ILE A C 1
ATOM 1640 O O . ILE A 1 216 ? 13.585 57.363 3.931 1.00 22.77 234 ILE A O 1
ATOM 1645 N N . SER A 1 217 ? 14.259 59.051 5.288 1.00 17.42 235 SER A N 1
ATOM 1646 C CA . SER A 1 217 ? 15.212 59.647 4.341 1.00 20.93 235 SER A CA 1
ATOM 1647 C C . SER A 1 217 ? 16.624 59.283 4.787 1.00 18.95 235 SER A C 1
ATOM 1648 O O . SER A 1 217 ? 16.869 58.983 6.000 1.00 17.94 235 SER A O 1
ATOM 1651 N N . SER A 1 218 ? 17.576 59.462 3.892 1.00 20.20 236 SER A N 1
ATOM 1652 C CA . SER A 1 218 ? 18.942 58.967 4.168 1.00 19.44 236 SER A CA 1
ATOM 1653 C C . SER A 1 218 ? 19.585 59.760 5.307 1.00 16.49 236 SER A C 1
ATOM 1654 O O . SER A 1 218 ? 20.444 59.197 6.059 1.00 16.59 236 SER A O 1
ATOM 1657 N N . LYS A 1 219 ? 19.248 61.049 5.502 1.00 17.36 237 LYS A N 1
ATOM 1658 C CA . LYS A 1 219 ? 19.839 61.911 6.526 1.00 19.65 237 LYS A CA 1
ATOM 1659 C C . LYS A 1 219 ? 19.415 61.501 7.953 1.00 17.14 237 LYS A C 1
ATOM 1660 O O . LYS A 1 219 ? 20.004 62.008 8.919 1.00 17.45 237 LYS A O 1
ATOM 1666 N N . GLN A 1 220 ? 18.452 60.600 8.090 1.00 16.04 238 GLN A N 1
ATOM 1667 C CA . GLN A 1 220 ? 18.045 60.087 9.398 1.00 15.31 238 GLN A CA 1
ATOM 1668 C C . GLN A 1 220 ? 18.939 58.920 9.828 1.00 16.81 238 GLN A C 1
ATOM 1669 O O . GLN A 1 220 ? 18.800 58.467 10.979 1.00 15.97 238 GLN A O 1
ATOM 1675 N N . TYR A 1 221 ? 19.800 58.428 8.954 1.00 15.75 239 TYR A N 1
ATOM 1676 C CA . TYR A 1 221 ? 20.443 57.100 9.137 1.00 15.69 239 TYR A CA 1
ATOM 1677 C C . TYR A 1 221 ? 21.886 57.269 9.582 1.00 17.36 239 TYR A C 1
ATOM 1678 O O . TYR A 1 221 ? 22.711 57.895 8.879 1.00 16.35 239 TYR A O 1
ATOM 1687 N N . LEU A 1 222 ? 22.221 56.715 10.754 1.00 15.52 240 LEU A N 1
ATOM 1688 C CA . LEU A 1 222 ? 23.610 56.790 11.290 1.00 15.46 240 LEU A CA 1
ATOM 1689 C C . LEU A 1 222 ? 24.102 55.378 11.521 1.00 16.13 240 LEU A C 1
ATOM 1690 O O . LEU A 1 222 ? 23.296 54.506 11.991 1.00 16.59 240 LEU A O 1
ATOM 1695 N N . ILE A 1 223 ? 25.395 55.147 11.255 1.00 15.67 241 ILE A N 1
ATOM 1696 C CA . ILE A 1 223 ? 26.010 53.836 11.575 1.00 16.09 241 ILE A CA 1
ATOM 1697 C C . ILE A 1 223 ? 27.012 54.036 12.718 1.00 14.76 241 ILE A C 1
ATOM 1698 O O . ILE A 1 223 ? 27.635 55.074 12.837 1.00 16.20 241 ILE A O 1
ATOM 1703 N N . GLY A 1 224 ? 27.133 53.014 13.579 1.00 15.46 242 GLY A N 1
ATOM 1704 C CA . GLY A 1 224 ? 27.982 53.176 14.782 1.00 16.32 242 GLY A CA 1
ATOM 1705 C C . GLY A 1 224 ? 29.124 52.163 14.856 1.00 15.75 242 GLY A C 1
ATOM 1706 O O . GLY A 1 224 ? 28.963 50.987 14.504 1.00 16.30 242 GLY A O 1
ATOM 1707 N N . PHE A 1 225 ? 30.234 52.639 15.384 1.00 16.34 243 PHE A N 1
ATOM 1708 C CA . PHE A 1 225 ? 31.400 51.823 15.766 1.00 16.54 243 PHE A CA 1
ATOM 1709 C C . PHE A 1 225 ? 31.506 51.945 17.289 1.00 16.23 243 PHE A C 1
ATOM 1710 O O . PHE A 1 225 ? 30.908 52.822 17.950 1.00 15.54 243 PHE A O 1
ATOM 1718 N N . SER A 1 226 ? 32.361 51.112 17.876 1.00 16.75 244 SER A N 1
ATOM 1719 C CA . SER A 1 226 ? 32.624 51.117 19.325 1.00 16.59 244 SER A CA 1
ATOM 1720 C C . SER A 1 226 ? 34.104 51.463 19.575 1.00 16.64 244 SER A C 1
ATOM 1721 O O . SER A 1 226 ? 34.968 50.956 18.823 1.00 17.63 244 SER A O 1
ATOM 1724 N N . PHE A 1 227 ? 34.364 52.318 20.522 1.00 16.16 245 PHE A N 1
ATOM 1725 C CA . PHE A 1 227 ? 35.716 52.433 21.139 1.00 17.10 245 PHE A CA 1
ATOM 1726 C C . PHE A 1 227 ? 35.957 51.178 21.987 1.00 18.46 245 PHE A C 1
ATOM 1727 O O . PHE A 1 227 ? 35.096 50.338 22.157 1.00 17.47 245 PHE A O 1
ATOM 1735 N N . TYR A 1 228 ? 37.204 50.994 22.410 1.00 18.43 246 TYR A N 1
ATOM 1736 C CA . TYR A 1 228 ? 37.565 49.835 23.246 1.00 18.00 246 TYR A CA 1
ATOM 1737 C C . TYR A 1 228 ? 37.166 50.094 24.704 1.00 18.09 246 TYR A C 1
ATOM 1738 O O . TYR A 1 228 ? 37.719 50.971 25.400 1.00 18.08 246 TYR A O 1
ATOM 1747 N N . GLU A 1 229 ? 36.169 49.346 25.150 1.00 18.20 247 GLU A N 1
ATOM 1748 C CA . GLU A 1 229 ? 35.745 49.370 26.553 1.00 17.70 247 GLU A CA 1
ATOM 1749 C C . GLU A 1 229 ? 36.772 48.580 27.385 1.00 15.82 247 GLU A C 1
ATOM 1750 O O . GLU A 1 229 ? 37.042 47.434 27.011 1.00 18.18 247 GLU A O 1
ATOM 1756 N N . GLU A 1 230 ? 37.147 49.146 28.517 1.00 17.86 248 GLU A N 1
ATOM 1757 C CA . GLU A 1 230 ? 37.959 48.394 29.538 1.00 19.03 248 GLU A CA 1
ATOM 1758 C C . GLU A 1 230 ? 37.289 47.059 29.796 1.00 18.37 248 GLU A C 1
ATOM 1759 O O . GLU A 1 230 ? 36.023 46.975 30.065 1.00 19.00 248 GLU A O 1
ATOM 1765 N N . ASN A 1 231 ? 38.081 45.991 29.711 1.00 18.04 249 ASN A N 1
ATOM 1766 C CA . ASN A 1 231 ? 37.615 44.619 30.008 1.00 19.87 249 ASN A CA 1
ATOM 1767 C C . ASN A 1 231 ? 36.489 44.202 29.052 1.00 22.57 249 ASN A C 1
ATOM 1768 O O . ASN A 1 231 ? 35.736 43.305 29.385 1.00 21.09 249 ASN A O 1
ATOM 1773 N N . GLY A 1 232 ? 36.367 44.840 27.887 1.00 22.41 250 GLY A N 1
ATOM 1774 C CA . GLY A 1 232 ? 35.178 44.610 27.049 1.00 22.82 250 GLY A CA 1
ATOM 1775 C C . GLY A 1 232 ? 35.445 43.748 25.828 1.00 25.60 250 GLY A C 1
ATOM 1776 O O . GLY A 1 232 ? 36.560 43.215 25.635 1.00 22.44 250 GLY A O 1
ATOM 1777 N N . THR A 1 233 ? 34.454 43.691 24.948 1.00 23.14 251 THR A N 1
ATOM 1778 C CA . THR A 1 233 ? 34.564 42.993 23.655 1.00 22.77 251 THR A CA 1
ATOM 1779 C C . THR A 1 233 ? 35.655 43.632 22.779 1.00 21.54 251 THR A C 1
ATOM 1780 O O . THR A 1 233 ? 35.756 44.871 22.714 1.00 22.89 251 THR A O 1
ATOM 1784 N N . ASN A 1 234 ? 36.445 42.816 22.082 1.00 21.60 252 ASN A N 1
ATOM 1785 C CA . ASN A 1 234 ? 37.469 43.355 21.166 1.00 22.63 252 ASN A CA 1
ATOM 1786 C C . ASN A 1 234 ? 36.808 43.439 19.796 1.00 21.16 252 ASN A C 1
ATOM 1787 O O . ASN A 1 234 ? 36.928 42.500 18.974 1.00 21.32 252 ASN A O 1
ATOM 1792 N N . TRP A 1 235 ? 36.070 44.506 19.537 1.00 21.53 253 TRP A N 1
ATOM 1793 C CA . TRP A 1 235 ? 35.381 44.662 18.220 1.00 19.87 253 TRP A CA 1
ATOM 1794 C C . TRP A 1 235 ? 36.416 45.006 17.141 1.00 20.83 253 TRP A C 1
ATOM 1795 O O . TRP A 1 235 ? 36.161 44.678 15.989 1.00 22.06 253 TRP A O 1
ATOM 1806 N N . GLY A 1 236 ? 37.465 45.734 17.508 1.00 20.96 254 GLY A N 1
ATOM 1807 C CA . GLY A 1 236 ? 38.560 46.114 16.605 1.00 23.64 254 GLY A CA 1
ATOM 1808 C C . GLY A 1 236 ? 38.115 47.171 15.615 1.00 23.25 254 GLY A C 1
ATOM 1809 O O . GLY A 1 236 ? 38.573 47.140 14.462 1.00 23.49 254 GLY A O 1
ATOM 1810 N N . ASP A 1 237 ? 37.224 48.066 16.028 1.00 20.64 255 ASP A N 1
ATOM 1811 C CA . ASP A 1 237 ? 36.750 49.182 15.158 1.00 19.68 255 ASP A CA 1
ATOM 1812 C C . ASP A 1 237 ? 37.716 50.364 15.113 1.00 19.88 255 ASP A C 1
ATOM 1813 O O . ASP A 1 237 ? 37.541 51.236 14.218 1.00 21.99 255 ASP A O 1
ATOM 1818 N N . THR A 1 238 ? 38.703 50.442 16.032 1.00 20.09 256 THR A N 1
ATOM 1819 C CA . THR A 1 238 ? 39.595 51.605 16.210 1.00 21.44 256 THR A CA 1
ATOM 1820 C C . THR A 1 238 ? 41.070 51.122 16.162 1.00 21.22 256 THR A C 1
ATOM 1821 O O . THR A 1 238 ? 41.833 51.640 16.963 1.00 24.34 256 THR A O 1
ATOM 1825 N N . THR A 1 239 ? 41.369 50.142 15.325 1.00 22.11 257 THR A N 1
ATOM 1826 C CA . THR A 1 239 ? 42.772 49.712 15.012 1.00 23.77 257 THR A CA 1
ATOM 1827 C C . THR A 1 239 ? 43.584 50.902 14.496 1.00 29.32 257 THR A C 1
ATOM 1828 O O . THR A 1 239 ? 43.022 51.865 13.886 1.00 27.41 257 THR A O 1
ATOM 1832 N N . THR A 1 240 ? 44.898 50.872 14.733 1.00 29.73 258 THR A N 1
ATOM 1833 C CA . THR A 1 240 ? 45.851 51.806 14.053 1.00 31.28 258 THR A CA 1
ATOM 1834 C C . THR A 1 240 ? 46.421 51.124 12.815 1.00 33.68 258 THR A C 1
ATOM 1835 O O . THR A 1 240 ? 46.534 49.898 12.772 1.00 34.14 258 THR A O 1
ATOM 1839 N N . PRO A 1 241 ? 46.683 51.889 11.719 1.00 35.25 259 PRO A N 1
ATOM 1840 C CA . PRO A 1 241 ? 46.484 53.344 11.688 1.00 33.94 259 PRO A CA 1
ATOM 1841 C C . PRO A 1 241 ? 45.004 53.767 11.534 1.00 28.33 259 PRO A C 1
ATOM 1842 O O . PRO A 1 241 ? 44.235 53.013 10.943 1.00 33.20 259 PRO A O 1
ATOM 1846 N N . MET A 1 242 ? 44.683 54.918 12.080 1.00 28.91 260 MET A N 1
ATOM 1847 C CA . MET A 1 242 ? 43.298 55.482 12.122 1.00 32.44 260 MET A CA 1
ATOM 1848 C C . MET A 1 242 ? 42.672 55.487 10.711 1.00 35.22 260 MET A C 1
ATOM 1849 O O . MET A 1 242 ? 41.517 54.992 10.552 1.00 29.00 260 MET A O 1
ATOM 1854 N N . THR A 1 243 ? 43.390 55.918 9.668 1.00 31.48 261 THR A N 1
ATOM 1855 C CA . THR A 1 243 ? 42.777 56.134 8.334 1.00 31.83 261 THR A CA 1
ATOM 1856 C C . THR A 1 243 ? 42.464 54.798 7.679 1.00 32.32 261 THR A C 1
ATOM 1857 O O . THR A 1 243 ? 41.787 54.813 6.666 1.00 36.36 261 THR A O 1
ATOM 1861 N N . SER A 1 244 ? 42.889 53.666 8.251 1.00 29.25 262 SER A N 1
ATOM 1862 C CA . SER A 1 244 ? 42.523 52.311 7.806 1.00 31.68 262 SER A CA 1
ATOM 1863 C C . SER A 1 244 ? 41.474 51.657 8.736 1.00 25.57 262 SER A C 1
ATOM 1864 O O . SER A 1 244 ? 41.060 50.525 8.457 1.00 26.88 262 SER A O 1
ATOM 1867 N N . SER A 1 245 ? 41.141 52.289 9.829 1.00 25.69 263 SER A N 1
ATOM 1868 C CA . SER A 1 245 ? 40.195 51.713 10.830 1.00 26.64 263 SER A CA 1
ATOM 1869 C C . SER A 1 245 ? 38.803 51.514 10.243 1.00 24.59 263 SER A C 1
ATOM 1870 O O . SER A 1 245 ? 38.410 52.200 9.305 1.00 22.90 263 SER A O 1
ATOM 1873 N N . ARG A 1 246 ? 38.035 50.658 10.898 1.00 21.35 264 ARG A N 1
ATOM 1874 C CA . ARG A 1 246 ? 36.588 50.517 10.570 1.00 21.69 264 ARG A CA 1
ATOM 1875 C C . ARG A 1 246 ? 35.905 51.853 10.824 1.00 19.57 264 ARG A C 1
ATOM 1876 O O . ARG A 1 246 ? 35.066 52.221 9.964 1.00 21.38 264 ARG A O 1
ATOM 1884 N N . ALA A 1 247 ? 36.223 52.566 11.893 1.00 17.64 265 ALA A N 1
ATOM 1885 C CA . ALA A 1 247 ? 35.592 53.847 12.245 1.00 20.27 265 ALA A CA 1
ATOM 1886 C C . ALA A 1 247 ? 35.782 54.826 11.091 1.00 21.50 265 ALA A C 1
ATOM 1887 O O . ALA A 1 247 ? 34.821 55.521 10.702 1.00 18.06 265 ALA A O 1
ATOM 1889 N N . TRP A 1 248 ? 37.004 54.874 10.533 1.00 19.20 266 TRP A N 1
ATOM 1890 C CA . TRP A 1 248 ? 37.285 55.788 9.407 1.00 19.46 266 TRP A CA 1
ATOM 1891 C C . TRP A 1 248 ? 36.494 55.407 8.176 1.00 19.32 266 TRP A C 1
ATOM 1892 O O . TRP A 1 248 ? 35.980 56.330 7.505 1.00 23.01 266 TRP A O 1
ATOM 1903 N N . GLN A 1 249 ? 36.394 54.130 7.880 1.00 18.95 267 GLN A N 1
ATOM 1904 C CA . GLN A 1 249 ? 35.697 53.622 6.682 1.00 20.06 267 GLN A CA 1
ATOM 1905 C C . GLN A 1 249 ? 34.202 53.933 6.874 1.00 23.14 267 GLN A C 1
ATOM 1906 O O . GLN A 1 249 ? 33.541 54.283 5.876 1.00 19.66 267 GLN A O 1
ATOM 1912 N N . TYR A 1 250 ? 33.710 53.859 8.110 1.00 19.73 268 TYR A N 1
ATOM 1913 C CA . TYR A 1 250 ? 32.309 54.277 8.383 1.00 19.40 268 TYR A CA 1
ATOM 1914 C C . TYR A 1 250 ? 32.126 55.772 8.111 1.00 19.56 268 TYR A C 1
ATOM 1915 O O . TYR A 1 250 ? 31.094 56.112 7.525 1.00 19.32 268 TYR A O 1
ATOM 1924 N N . ALA A 1 251 ? 33.020 56.646 8.554 1.00 18.32 269 ALA A N 1
ATOM 1925 C CA . ALA A 1 251 ? 32.973 58.099 8.316 1.00 21.15 269 ALA A CA 1
ATOM 1926 C C . ALA A 1 251 ? 32.858 58.334 6.798 1.00 21.56 269 ALA A C 1
ATOM 1927 O O . ALA A 1 251 ? 32.002 59.165 6.377 1.00 23.00 269 ALA A O 1
ATOM 1929 N N . LYS A 1 252 ? 33.649 57.621 5.994 1.00 23.05 270 LYS A N 1
ATOM 1930 C CA . LYS A 1 252 ? 33.663 57.787 4.504 1.00 22.90 270 LYS A CA 1
ATOM 1931 C C . LYS A 1 252 ? 32.527 57.073 3.782 1.00 24.89 270 LYS A C 1
ATOM 1932 O O . LYS A 1 252 ? 32.244 57.460 2.633 1.00 26.10 270 LYS A O 1
ATOM 1938 N N . TRP A 1 253 ? 31.929 56.014 4.327 1.00 21.03 271 TRP A N 1
ATOM 1939 C CA . TRP A 1 253 ? 30.947 55.192 3.589 1.00 21.30 271 TRP A CA 1
ATOM 1940 C C . TRP A 1 253 ? 29.694 56.035 3.252 1.00 21.32 271 TRP A C 1
ATOM 1941 O O . TRP A 1 253 ? 29.259 56.808 4.104 1.00 20.01 271 TRP A O 1
ATOM 1952 N N . GLN A 1 254 ? 29.133 55.809 2.059 1.00 21.92 272 GLN A N 1
ATOM 1953 C CA . GLN A 1 254 ? 27.823 56.393 1.671 1.00 21.91 272 GLN A CA 1
ATOM 1954 C C . GLN A 1 254 ? 27.032 55.310 0.992 1.00 21.59 272 GLN A C 1
ATOM 1955 O O . GLN A 1 254 ? 27.558 54.527 0.191 1.00 23.07 272 GLN A O 1
ATOM 1961 N N . PRO A 1 255 ? 25.707 55.275 1.237 1.00 20.29 273 PRO A N 1
ATOM 1962 C CA . PRO A 1 255 ? 24.828 54.386 0.502 1.00 21.13 273 PRO A CA 1
ATOM 1963 C C . PRO A 1 255 ? 24.806 54.853 -0.972 1.00 21.48 273 PRO A C 1
ATOM 1964 O O . PRO A 1 255 ? 24.978 56.040 -1.227 1.00 24.04 273 PRO A O 1
ATOM 1968 N N . SER A 1 256 ? 24.613 53.939 -1.895 1.00 24.75 274 SER A N 1
ATOM 1969 C CA . SER A 1 256 ? 24.652 54.292 -3.344 1.00 28.80 274 SER A CA 1
ATOM 1970 C C . SER A 1 256 ? 23.608 55.380 -3.642 1.00 30.25 274 SER A C 1
ATOM 1971 O O . SER A 1 256 ? 22.471 55.245 -3.232 1.00 27.26 274 SER A O 1
ATOM 1974 N N . GLY A 1 257 ? 24.062 56.493 -4.207 1.00 32.44 275 GLY A N 1
ATOM 1975 C CA . GLY A 1 257 ? 23.216 57.598 -4.691 1.00 31.70 275 GLY A CA 1
ATOM 1976 C C . GLY A 1 257 ? 22.578 58.421 -3.588 1.00 31.10 275 GLY A C 1
ATOM 1977 O O . GLY A 1 257 ? 21.668 59.162 -3.905 1.00 28.45 275 GLY A O 1
ATOM 1978 N N . ALA A 1 258 ? 23.053 58.359 -2.338 1.00 28.06 276 ALA A N 1
ATOM 1979 C CA . ALA A 1 258 ? 22.476 59.138 -1.223 1.00 28.12 276 ALA A CA 1
ATOM 1980 C C . ALA A 1 258 ? 23.568 59.428 -0.196 1.00 27.52 276 ALA A C 1
ATOM 1981 O O . ALA A 1 258 ? 24.704 58.937 -0.375 1.00 26.94 276 ALA A O 1
ATOM 1983 N N . THR A 1 259 ? 23.267 60.332 0.724 1.00 26.27 277 THR A N 1
ATOM 1984 C CA . THR A 1 259 ? 24.181 60.793 1.781 1.00 23.90 277 THR A CA 1
ATOM 1985 C C . THR A 1 259 ? 23.581 60.363 3.107 1.00 21.33 277 THR A C 1
ATOM 1986 O O . THR A 1 259 ? 22.451 60.744 3.391 1.00 19.35 277 THR A O 1
ATOM 1990 N N . LYS A 1 260 ? 24.316 59.591 3.878 1.00 20.46 278 LYS A N 1
ATOM 1991 C CA . LYS A 1 260 ? 23.829 59.216 5.229 1.00 19.58 278 LYS A CA 1
ATOM 1992 C C . LYS A 1 260 ? 23.795 60.419 6.173 1.00 19.10 278 LYS A C 1
ATOM 1993 O O . LYS A 1 260 ? 24.376 61.507 5.951 1.00 18.61 278 LYS A O 1
ATOM 1999 N N . GLY A 1 261 ? 23.171 60.218 7.344 1.00 18.14 279 GLY A N 1
ATOM 2000 C CA . GLY A 1 261 ? 23.072 61.259 8.346 1.00 16.82 279 GLY A CA 1
ATOM 2001 C C . GLY A 1 261 ? 24.371 61.473 9.098 1.00 17.81 279 GLY A C 1
ATOM 2002 O O . GLY A 1 261 ? 24.619 62.588 9.465 1.00 20.08 279 GLY A O 1
ATOM 2003 N N . GLY A 1 262 ? 25.137 60.410 9.327 1.00 17.73 280 GLY A N 1
ATOM 2004 C CA . GLY A 1 262 ? 26.448 60.509 9.984 1.00 16.12 280 GLY A CA 1
ATOM 2005 C C . GLY A 1 262 ? 26.782 59.195 10.674 1.00 16.94 280 GLY A C 1
ATOM 2006 O O . GLY A 1 262 ? 26.411 58.129 10.189 1.00 16.37 280 GLY A O 1
ATOM 2007 N N . ILE A 1 263 ? 27.567 59.295 11.731 1.00 18.52 281 ILE A N 1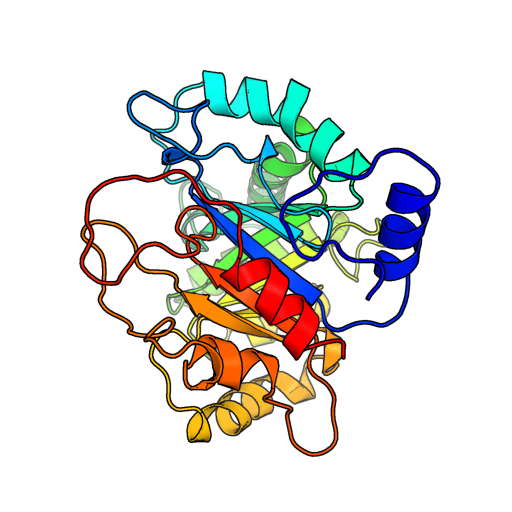
ATOM 2008 C CA . ILE A 1 263 ? 28.045 58.118 12.487 1.00 16.78 281 ILE A CA 1
ATOM 2009 C C . ILE A 1 263 ? 27.944 58.414 13.980 1.00 16.53 281 ILE A C 1
ATOM 2010 O O . ILE A 1 263 ? 27.816 59.590 14.407 1.00 17.21 281 ILE A O 1
ATOM 2015 N N . PHE A 1 264 ? 28.027 57.344 14.774 1.00 16.24 282 PHE A N 1
ATOM 2016 C CA . PHE A 1 264 ? 28.106 57.486 16.230 1.00 15.36 282 PHE A CA 1
ATOM 2017 C C . PHE A 1 264 ? 29.163 56.527 16.774 1.00 16.07 282 PHE A C 1
ATOM 2018 O O . PHE A 1 264 ? 29.486 55.545 16.119 1.00 16.49 282 PHE A O 1
ATOM 2026 N N . SER A 1 265 ? 29.653 56.849 17.955 1.00 17.25 283 SER A N 1
ATOM 2027 C CA . SER A 1 265 ? 30.508 55.927 18.738 1.00 17.85 283 SER A CA 1
ATOM 2028 C C . SER A 1 265 ? 29.750 55.437 19.957 1.00 17.10 283 SER A C 1
ATOM 2029 O O . SER A 1 265 ? 29.055 56.239 20.621 1.00 18.16 283 SER A O 1
ATOM 2032 N N . TYR A 1 266 ? 29.998 54.186 20.302 1.00 17.62 284 TYR A N 1
ATOM 2033 C CA . TYR A 1 266 ? 29.708 53.622 21.623 1.00 16.81 284 TYR A CA 1
ATOM 2034 C C . TYR A 1 266 ? 30.938 53.875 22.526 1.00 18.25 284 TYR A C 1
ATOM 2035 O O . TYR A 1 266 ? 32.081 53.721 22.036 1.00 18.71 284 TYR A O 1
ATOM 2044 N N . ALA A 1 267 ? 30.708 54.217 23.787 1.00 17.50 285 ALA A N 1
ATOM 2045 C CA . ALA A 1 267 ? 31.766 54.497 24.780 1.00 18.75 285 ALA A CA 1
ATOM 2046 C C . ALA A 1 267 ? 32.697 55.608 24.259 1.00 21.19 285 ALA A C 1
ATOM 2047 O O . ALA A 1 267 ? 33.911 55.437 24.208 1.00 17.06 285 ALA A O 1
ATOM 2049 N N . ILE A 1 268 ? 32.134 56.765 23.951 1.00 19.47 286 ILE A N 1
ATOM 2050 C CA . ILE A 1 268 ? 32.930 57.927 23.502 1.00 19.16 286 ILE A CA 1
ATOM 2051 C C . ILE A 1 268 ? 33.883 58.357 24.628 1.00 19.62 286 ILE A C 1
ATOM 2052 O O . ILE A 1 268 ? 34.896 58.980 24.313 1.00 20.07 286 ILE A O 1
ATOM 2057 N N . ASP A 1 269 ? 33.569 58.027 25.882 1.00 20.57 287 ASP A N 1
ATOM 2058 C CA . ASP A 1 269 ? 34.453 58.310 27.048 1.00 20.35 287 ASP A CA 1
ATOM 2059 C C . ASP A 1 269 ? 35.786 57.571 26.899 1.00 20.23 287 ASP A C 1
ATOM 2060 O O . ASP A 1 269 ? 36.731 57.993 27.618 1.00 19.12 287 ASP A O 1
ATOM 2065 N N . ARG A 1 270 ? 35.900 56.623 25.971 1.00 19.25 288 ARG A N 1
ATOM 2066 C CA . ARG A 1 270 ? 37.119 55.802 25.722 1.00 19.97 288 ARG A CA 1
ATOM 2067 C C . ARG A 1 270 ? 37.901 56.229 24.475 1.00 20.01 288 ARG A C 1
ATOM 2068 O O . ARG A 1 270 ? 38.741 55.488 24.009 1.00 19.60 288 ARG A O 1
ATOM 2076 N N . ASP A 1 271 ? 37.552 57.363 23.883 1.00 20.15 289 ASP A N 1
ATOM 2077 C CA . ASP A 1 271 ? 38.157 57.826 22.613 1.00 19.36 289 ASP A CA 1
ATOM 2078 C C . ASP A 1 271 ? 39.705 57.822 22.768 1.00 21.09 289 ASP A C 1
ATOM 2079 O O . ASP A 1 271 ? 40.201 58.535 23.683 1.00 21.14 289 ASP A O 1
ATOM 2084 N N . GLY A 1 272 ? 40.383 57.059 21.912 1.00 24.35 290 GLY A N 1
ATOM 2085 C CA . GLY A 1 272 ? 41.861 57.042 21.766 1.00 28.66 290 GLY A CA 1
ATOM 2086 C C . GLY A 1 272 ? 42.556 56.096 22.727 1.00 26.78 290 GLY A C 1
ATOM 2087 O O . GLY A 1 272 ? 43.814 55.950 22.628 1.00 27.48 290 GLY A O 1
ATOM 2088 N N . VAL A 1 273 ? 41.814 55.395 23.583 1.00 23.29 291 VAL A N 1
ATOM 2089 C CA . VAL A 1 273 ? 42.451 54.332 24.422 1.00 25.30 291 VAL A CA 1
ATOM 2090 C C . VAL A 1 273 ? 42.807 53.149 23.527 1.00 26.03 291 VAL A C 1
ATOM 2091 O O . VAL A 1 273 ? 41.943 52.628 22.758 1.00 24.18 291 VAL A O 1
ATOM 2095 N N . ALA A 1 274 ? 44.054 52.662 23.657 1.00 24.38 292 ALA A N 1
ATOM 2096 C CA . ALA A 1 274 ? 44.552 51.524 22.867 1.00 25.39 292 ALA A CA 1
ATOM 2097 C C . ALA A 1 274 ? 43.724 50.287 23.154 1.00 23.68 292 ALA A C 1
ATOM 2098 O O . ALA A 1 274 ? 43.350 50.044 24.316 1.00 24.10 292 ALA A O 1
ATOM 2100 N N . ILE A 1 275 ? 43.571 49.454 22.155 1.00 23.95 293 ILE A N 1
ATOM 2101 C CA . ILE A 1 275 ? 42.866 48.165 22.297 1.00 24.65 293 ILE A CA 1
ATOM 2102 C C . ILE A 1 275 ? 43.649 47.293 23.275 1.00 27.42 293 ILE A C 1
ATOM 2103 O O . ILE A 1 275 ? 44.853 47.097 23.048 1.00 28.20 293 ILE A O 1
ATOM 2108 N N . GLY A 1 276 ? 42.985 46.801 24.307 1.00 28.64 294 GLY A N 1
ATOM 2109 C CA . GLY A 1 276 ? 43.586 45.936 25.334 1.00 25.32 294 GLY A CA 1
ATOM 2110 C C . GLY A 1 276 ? 44.066 46.707 26.537 1.00 24.91 294 GLY A C 1
ATOM 2111 O O . GLY A 1 276 ? 44.527 46.068 27.474 1.00 28.27 294 GLY A O 1
ATOM 2112 N N . ASP A 1 277 ? 44.036 48.025 26.539 1.00 22.54 295 ASP A N 1
ATOM 2113 C CA . ASP A 1 277 ? 44.441 48.847 27.705 1.00 23.32 295 ASP A CA 1
ATOM 2114 C C . ASP A 1 277 ? 43.231 48.927 28.646 1.00 25.78 295 ASP A C 1
ATOM 2115 O O . ASP A 1 277 ? 42.261 49.647 28.273 1.00 21.95 295 ASP A O 1
ATOM 2120 N N . ASN A 1 278 ? 43.245 48.190 29.771 1.00 23.12 296 ASN A N 1
ATOM 2121 C CA . ASN A 1 278 ? 42.040 48.089 30.646 1.00 22.73 296 ASN A CA 1
ATOM 2122 C C . ASN A 1 278 ? 42.082 49.100 31.782 1.00 23.39 296 ASN A C 1
ATOM 2123 O O . ASN A 1 278 ? 41.198 49.023 32.670 1.00 23.64 296 ASN A O 1
ATOM 2128 N N . THR A 1 279 ? 42.996 50.065 31.752 1.00 22.99 297 THR A N 1
ATOM 2129 C CA . THR A 1 279 ? 43.001 51.178 32.724 1.00 22.93 297 THR A CA 1
ATOM 2130 C C . THR A 1 279 ? 42.142 52.322 32.164 1.00 21.65 297 THR A C 1
ATOM 2131 O O . THR A 1 279 ? 41.892 52.348 30.955 1.00 25.23 297 THR A O 1
ATOM 2135 N N . LEU A 1 280 ? 41.695 53.192 33.029 1.00 22.65 298 LEU A N 1
ATOM 2136 C CA . LEU A 1 280 ? 40.943 54.398 32.615 1.00 24.37 298 LEU A CA 1
ATOM 2137 C C . LEU A 1 280 ? 41.948 55.511 32.389 1.00 28.21 298 LEU A C 1
ATOM 2138 O O . LEU A 1 280 ? 42.974 55.539 33.110 1.00 26.80 298 LEU A O 1
ATOM 2143 N N . LYS A 1 281 ? 41.662 56.370 31.415 1.00 25.64 299 LYS A N 1
ATOM 2144 C CA . LYS A 1 281 ? 42.555 57.457 30.940 1.00 29.21 299 LYS A CA 1
ATOM 2145 C C . LYS A 1 281 ? 41.714 58.687 30.604 1.00 29.57 299 LYS A C 1
ATOM 2146 O O . LYS A 1 281 ? 40.511 58.535 30.178 1.00 23.39 299 LYS A O 1
ATOM 2152 N N . THR A 1 282 ? 42.317 59.868 30.711 1.00 25.89 300 THR A N 1
ATOM 2153 C CA . THR A 1 282 ? 41.770 61.127 30.153 1.00 25.70 300 THR A CA 1
ATOM 2154 C C . THR A 1 282 ? 41.730 60.977 28.642 1.00 26.87 300 THR A C 1
ATOM 2155 O O . THR A 1 282 ? 42.405 60.077 28.091 1.00 25.78 300 THR A O 1
ATOM 2159 N N . THR A 1 283 ? 40.927 61.808 27.986 1.00 26.97 301 THR A N 1
ATOM 2160 C CA . THR A 1 283 ? 40.883 61.838 26.522 1.00 24.81 301 THR A CA 1
ATOM 2161 C C . THR A 1 283 ? 40.756 63.290 26.047 1.00 24.26 301 THR A C 1
ATOM 2162 O O . THR A 1 283 ? 40.069 64.093 26.718 1.00 25.11 301 THR A O 1
ATOM 2166 N N . ASP A 1 284 ? 41.327 63.531 24.878 1.00 23.42 302 ASP A N 1
ATOM 2167 C CA . ASP A 1 284 ? 41.182 64.834 24.170 1.00 27.96 302 ASP A CA 1
ATOM 2168 C C . ASP A 1 284 ? 40.288 64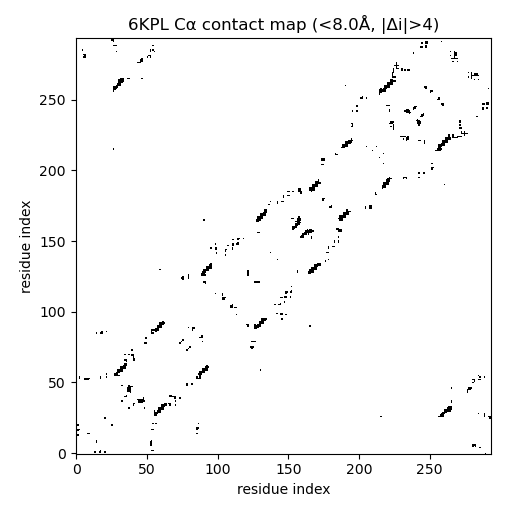.639 22.940 1.00 29.00 302 ASP A C 1
ATOM 2169 O O . ASP A 1 284 ? 40.237 65.560 22.086 1.00 26.93 302 ASP A O 1
ATOM 2174 N N . PHE A 1 285 ? 39.665 63.466 22.804 1.00 25.54 303 PHE A N 1
ATOM 2175 C CA . PHE A 1 285 ? 38.679 63.190 21.722 1.00 24.52 303 PHE A CA 1
ATOM 2176 C C . PHE A 1 285 ? 39.306 63.379 20.345 1.00 27.08 303 PHE A C 1
ATOM 2177 O O . PHE A 1 285 ? 38.613 63.895 19.412 1.00 24.72 303 PHE A O 1
ATOM 2185 N N . THR A 1 286 ? 40.563 62.954 20.178 1.00 25.84 304 THR A N 1
ATOM 2186 C CA . THR A 1 286 ? 41.227 63.008 18.856 1.00 27.22 304 THR A CA 1
ATOM 2187 C C . THR A 1 286 ? 40.451 62.208 17.807 1.00 25.22 304 THR A C 1
ATOM 2188 O O . THR A 1 286 ? 40.282 62.692 16.644 1.00 23.58 304 THR A O 1
ATOM 2192 N N . TRP A 1 287 ? 39.992 60.996 18.134 1.00 22.06 305 TRP A N 1
ATOM 2193 C CA . TRP A 1 287 ? 39.283 60.183 17.137 1.00 21.93 305 TRP A CA 1
ATOM 2194 C C . TRP A 1 287 ? 38.000 60.925 16.716 1.00 22.15 305 TRP A C 1
ATOM 2195 O O . TRP A 1 287 ? 37.726 61.033 15.497 1.00 21.58 305 TRP A O 1
ATOM 2206 N N . THR A 1 288 ? 37.222 61.344 17.695 1.00 21.65 306 THR A N 1
ATOM 2207 C CA . THR A 1 288 ? 35.905 61.983 17.442 1.00 23.88 306 THR A CA 1
ATOM 2208 C C . THR A 1 288 ? 36.121 63.198 16.524 1.00 24.63 306 THR A C 1
ATOM 2209 O O . THR A 1 288 ? 35.446 63.318 15.477 1.00 22.37 306 THR A O 1
ATOM 2213 N N . ARG A 1 289 ? 37.082 64.042 16.889 1.00 25.70 307 ARG A N 1
ATOM 2214 C CA . ARG A 1 289 ? 37.363 65.285 16.117 1.00 26.31 307 ARG A CA 1
ATOM 2215 C C . ARG A 1 289 ? 37.852 64.936 14.723 1.00 24.01 307 ARG A C 1
ATOM 2216 O O . ARG A 1 289 ? 37.374 65.565 13.711 1.00 26.99 307 ARG A O 1
ATOM 2224 N N . GLN A 1 290 ? 38.744 63.967 14.566 1.00 24.43 308 GLN A N 1
ATOM 2225 C CA . GLN A 1 290 ? 39.293 63.598 13.234 1.00 26.20 308 GLN A CA 1
ATOM 2226 C C . GLN A 1 290 ? 38.199 63.012 12.330 1.00 25.71 308 GLN A C 1
ATOM 2227 O O . GLN A 1 290 ? 38.210 63.196 11.077 1.00 23.81 308 GLN A O 1
ATOM 2233 N N . LEU A 1 291 ? 37.297 62.239 12.930 1.00 24.03 309 LEU A N 1
ATOM 2234 C CA . LEU A 1 291 ? 36.196 61.580 12.209 1.00 23.31 309 LEU A CA 1
ATOM 2235 C C . LEU A 1 291 ? 35.161 62.604 11.748 1.00 20.83 309 LEU A C 1
ATOM 2236 O O . LEU A 1 291 ? 34.659 62.402 10.622 1.00 21.57 309 LEU A O 1
ATOM 2241 N N . ILE A 1 292 ? 34.914 63.644 12.522 1.00 22.77 310 ILE A N 1
ATOM 2242 C CA . ILE A 1 292 ? 34.065 64.787 12.099 1.00 23.93 310 ILE A CA 1
ATOM 2243 C C . ILE A 1 292 ? 34.731 65.421 10.865 1.00 28.73 310 ILE A C 1
ATOM 2244 O O . ILE A 1 292 ? 34.063 65.603 9.842 1.00 24.89 310 ILE A O 1
ATOM 2249 N N . GLY A 1 293 ? 36.052 65.645 10.892 1.00 27.24 311 GLY A N 1
ATOM 2250 C CA . GLY A 1 293 ? 36.713 66.162 9.675 1.00 26.76 311 GLY A CA 1
ATOM 2251 C C . GLY A 1 293 ? 36.679 65.194 8.513 1.00 27.07 311 GLY A C 1
ATOM 2252 O O . GLY A 1 293 ? 36.556 65.625 7.365 1.00 29.83 311 GLY A O 1
ATOM 2253 N N . ALA A 1 294 ? 36.730 63.888 8.742 1.00 25.48 312 ALA A N 1
ATOM 2254 C CA . ALA A 1 294 ? 36.657 62.896 7.664 1.00 26.10 312 ALA A CA 1
ATOM 2255 C C . ALA A 1 294 ? 35.309 63.003 6.938 1.00 26.39 312 ALA A C 1
ATOM 2256 O O . ALA A 1 294 ? 35.253 62.718 5.736 1.00 30.34 312 ALA A O 1
ATOM 2258 N N . MET A 1 295 ? 34.248 63.284 7.679 1.00 25.21 313 MET A N 1
ATOM 2259 C CA . MET A 1 295 ? 32.864 63.330 7.139 1.00 25.33 313 MET A CA 1
ATOM 2260 C C . MET A 1 295 ? 32.588 64.685 6.494 1.00 26.89 313 MET A C 1
ATOM 2261 O O . MET A 1 295 ? 31.666 64.753 5.685 1.00 30.72 313 MET A O 1
ATOM 2266 N N . ASN A 1 296 ? 33.264 65.735 6.913 1.00 27.14 314 ASN A N 1
ATOM 2267 C CA . ASN A 1 296 ? 32.913 67.124 6.521 1.00 30.82 314 ASN A CA 1
ATOM 2268 C C . ASN A 1 296 ? 34.172 67.846 6.044 1.00 32.42 314 ASN A C 1
ATOM 2269 O O . ASN A 1 296 ? 34.613 68.780 6.703 1.00 34.73 314 ASN A O 1
ATOM 2274 N N . PRO A 1 297 ? 34.770 67.388 4.931 1.00 39.45 315 PRO A N 1
ATOM 2275 C CA . PRO A 1 297 ? 36.045 67.942 4.451 1.00 47.54 315 PRO A CA 1
ATOM 2276 C C . PRO A 1 297 ? 35.928 69.181 3.548 1.00 48.27 315 PRO A C 1
ATOM 2277 O O . PRO A 1 297 ? 34.797 69.605 3.273 1.00 53.36 315 PRO A O 1
#

B-factor: mean 25.07, std 9.27, range [13.47, 72.11]